Protein AF-X0Y9J1-F1 (afdb_monomer)

Solvent-accessible surface area (backbone atoms only — not comparable to full-atom values): 10076 Å² total; per-residue (Å²): 116,28,81,84,36,69,50,59,39,69,61,41,13,49,48,34,40,50,48,47,76,72,49,89,72,47,64,47,85,43,36,49,22,53,18,26,24,40,66,69,13,46,59,22,46,49,54,37,47,34,91,87,14,58,31,47,78,46,51,48,48,69,39,36,26,24,36,34,34,33,23,66,41,68,48,74,56,54,44,30,22,51,53,54,44,44,68,91,74,79,40,43,24,33,38,39,36,75,87,71,50,72,50,72,78,35,58,63,59,48,74,49,74,45,90,90,41,60,48,76,44,41,40,36,33,40,66,43,47,37,48,54,40,32,61,67,36,66,36,28,43,18,37,35,31,38,70,32,37,42,36,42,21,55,96,34,45,62,40,58,26,22,44,12,40,15,42,44,23,46,44,56,45,72,58,48,77,40,60,75,65,45,79,34,61,57,51,21,60,39,63,22,76,44,46,82,60,76,62,131

Sequence (200 aa):
MFNQVTINTTRYSQLLVDLESGNSNNSVQFDGGNSKYNATGEVARDLLTGVGRTWTITDGGQVPFTLEVKTDEAGTSNNDQFTIPTTTGTYLYDYTTSDGQSGTGLTGGTTITFASGAGTYTISITGVFPRIYFNSGGDKQKLLRVLEWGDYGFGALDQTLAFRGCTKLTSVADDTDNLNLITNAQRMFMEATSLFSLPT

Mean predicted aligned error: 4.0 Å

Radius of gyration: 17.97 Å; Cα contacts (8 Å, |Δi|>4): 497; chains: 1; bounding box: 36×37×50 Å

pLDDT: mean 94.34, std 6.34, range [57.62, 98.88]

Foldseek 3Di:
DQAQHEDEQVVLLVVLVCCQVPPPDQEEEEEAHAYAYFPSSVVSVCSCCDPRHNYHYHYNYFDWFKFKFFQCFDFDDDLQKAKQADDDDFDQKKKAKPQGDIDGRDGGIDMDGHPVGTGIMMMTMDDDAQARAQLLHGRLCRTQEGPGCGHHNAVHQEHARRSAQSCNHQAYDQNCPRVVNHNYCHRNCHNVNNPPDYHD

Organism: NCBI:txid412755

Secondary structure (DSSP, 8-state):
--TT----HHHHHHHHHHHHHH---S--EEE-TT--B-HHHHHHHHHHHSTT---EEES--BPPEEEEEETTSSSSS-TTEEEE---SS--EEEEEETTS-EEEEE-S-EEEE-TT-SSEEEEEEEEE------TT-TTTTTEEEEEE-TTTTTT--B-TTTTTT-TT--B--S--TTGGG-SB-TTTTTT-TT------

Structure (mmCIF, N/CA/C/O backbone):
data_AF-X0Y9J1-F1
#
_entry.id   AF-X0Y9J1-F1
#
loop_
_atom_site.group_PDB
_atom_site.id
_atom_site.type_symbol
_atom_site.label_atom_id
_atom_site.label_alt_id
_atom_site.label_comp_id
_atom_site.label_asym_id
_atom_site.label_entity_id
_atom_site.label_seq_id
_atom_site.pdbx_PDB_ins_code
_atom_site.Cartn_x
_atom_site.Cartn_y
_atom_site.Cartn_z
_atom_site.occupancy
_atom_site.B_iso_or_equiv
_atom_site.auth_seq_id
_atom_site.auth_comp_id
_atom_site.auth_asym_id
_atom_site.auth_atom_id
_atom_site.pdbx_PDB_model_num
ATOM 1 N N . MET A 1 1 ? 0.219 8.823 -25.030 1.00 64.19 1 MET A N 1
ATOM 2 C CA . MET A 1 1 ? -0.500 7.933 -25.984 1.00 64.19 1 MET A CA 1
ATOM 3 C C . MET A 1 1 ? -1.711 7.270 -25.319 1.00 64.19 1 MET A C 1
ATOM 5 O O . MET A 1 1 ? -2.545 6.721 -26.023 1.00 64.19 1 MET A O 1
ATOM 9 N N . PHE A 1 2 ? -1.897 7.424 -24.006 1.00 75.62 2 PHE A N 1
ATOM 10 C CA . PHE A 1 2 ? -3.078 6.966 -23.273 1.00 75.62 2 PHE A CA 1
ATOM 11 C C . PHE A 1 2 ? -3.682 8.085 -22.413 1.00 75.62 2 PHE A C 1
ATOM 13 O O . PHE A 1 2 ? -4.121 7.832 -21.301 1.00 75.62 2 PHE A O 1
ATOM 20 N N . ASN A 1 3 ? -3.702 9.329 -22.905 1.00 73.81 3 ASN A N 1
ATOM 21 C CA . ASN A 1 3 ? -4.142 10.484 -22.118 1.00 73.81 3 ASN A CA 1
ATOM 22 C C . ASN A 1 3 ? -5.523 10.237 -21.465 1.00 73.81 3 ASN A C 1
ATOM 24 O O . ASN A 1 3 ? -6.500 9.977 -22.167 1.00 73.81 3 ASN A O 1
ATOM 28 N N . GLN A 1 4 ? -5.569 10.292 -20.128 1.00 77.69 4 GLN A N 1
ATOM 29 C CA . GLN A 1 4 ? -6.725 9.990 -19.261 1.00 77.69 4 GLN A CA 1
ATOM 30 C C . GLN A 1 4 ? -7.309 8.568 -19.343 1.00 77.69 4 GLN A C 1
ATOM 32 O O . GLN A 1 4 ? -8.342 8.288 -18.735 1.00 77.69 4 GLN A O 1
ATOM 37 N N . VAL A 1 5 ? -6.652 7.645 -20.041 1.00 88.19 5 VAL A N 1
ATOM 38 C CA . VAL A 1 5 ? -7.046 6.235 -20.094 1.00 88.19 5 VAL A CA 1
ATOM 39 C C . VAL A 1 5 ? -6.408 5.481 -18.927 1.00 88.19 5 VAL A C 1
ATOM 41 O O . VAL A 1 5 ? -5.245 5.704 -18.591 1.00 88.19 5 VAL A O 1
ATOM 44 N N . THR A 1 6 ? -7.169 4.566 -18.326 1.00 90.94 6 THR A N 1
ATOM 45 C CA . THR A 1 6 ? -6.667 3.602 -17.339 1.00 90.94 6 THR A CA 1
ATOM 46 C C . THR A 1 6 ? -6.638 2.214 -17.962 1.00 90.94 6 THR A C 1
ATOM 48 O O . THR A 1 6 ? -7.674 1.673 -18.354 1.00 90.94 6 THR A O 1
ATOM 51 N N . ILE A 1 7 ? -5.449 1.627 -18.040 1.00 91.38 7 ILE A N 1
ATOM 52 C CA . ILE A 1 7 ? -5.241 0.216 -18.368 1.00 91.38 7 ILE A CA 1
ATOM 53 C C . ILE A 1 7 ? -5.117 -0.564 -17.052 1.00 91.38 7 ILE A C 1
ATOM 55 O O . ILE A 1 7 ? -4.611 -0.048 -16.059 1.00 91.38 7 ILE A O 1
ATOM 59 N N . ASN A 1 8 ? -5.584 -1.815 -17.044 1.00 92.44 8 ASN A N 1
ATOM 60 C CA . ASN A 1 8 ? -5.389 -2.740 -15.926 1.00 92.44 8 ASN A CA 1
ATOM 61 C C . ASN A 1 8 ? -3.897 -2.851 -15.539 1.00 92.44 8 ASN A C 1
ATOM 63 O O . ASN A 1 8 ? -3.045 -2.980 -16.419 1.00 92.44 8 ASN A O 1
ATOM 67 N N . THR A 1 9 ? -3.610 -2.863 -14.234 1.00 92.62 9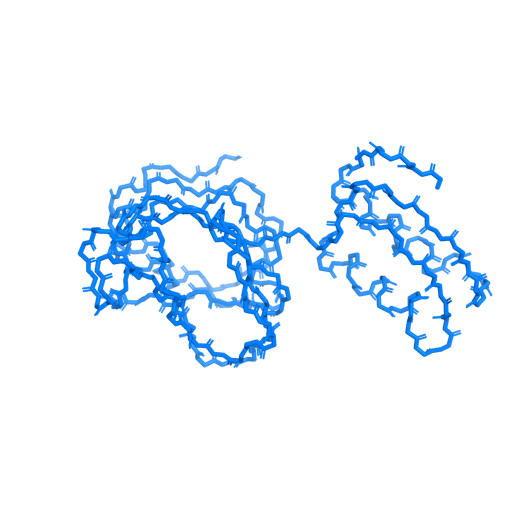 THR A N 1
ATOM 68 C CA . THR A 1 9 ? -2.253 -2.833 -13.665 1.00 92.62 9 THR A CA 1
ATOM 69 C C . THR A 1 9 ? -1.333 -3.919 -14.215 1.00 92.62 9 THR A C 1
ATOM 71 O O . THR A 1 9 ? -0.215 -3.622 -14.635 1.00 92.62 9 THR A O 1
ATOM 74 N N . THR A 1 10 ? -1.795 -5.170 -14.293 1.00 91.94 10 THR A N 1
ATOM 75 C CA . THR A 1 10 ? -1.005 -6.292 -14.826 1.00 91.94 10 THR A CA 1
ATOM 76 C C . THR A 1 10 ? -0.653 -6.070 -16.295 1.00 91.94 10 THR A C 1
ATOM 78 O O . THR A 1 10 ? 0.490 -6.256 -16.706 1.00 91.94 10 THR A O 1
ATOM 81 N N . ARG A 1 11 ? -1.619 -5.607 -17.101 1.00 94.38 11 ARG A N 1
ATOM 82 C CA . ARG A 1 11 ? -1.396 -5.339 -18.533 1.00 94.38 11 ARG A CA 1
ATOM 83 C C . ARG A 1 11 ? -0.484 -4.142 -18.763 1.00 94.38 11 ARG A C 1
ATOM 85 O O . ARG 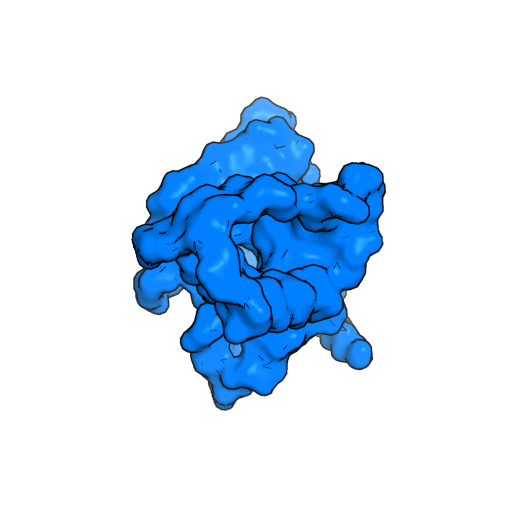A 1 11 ? 0.322 -4.174 -19.686 1.00 94.38 11 ARG A O 1
ATOM 92 N N . TYR A 1 12 ? -0.617 -3.097 -17.953 1.00 96.50 12 TYR A N 1
ATOM 93 C CA . TYR A 1 12 ? 0.258 -1.934 -18.039 1.00 96.50 12 TYR A CA 1
ATOM 94 C C . TYR A 1 12 ? 1.690 -2.278 -17.614 1.00 96.50 12 TYR A C 1
ATOM 96 O O . TYR A 1 12 ? 2.638 -1.908 -18.300 1.00 96.50 12 TYR A O 1
ATOM 104 N N . SER A 1 13 ? 1.847 -3.073 -16.554 1.00 96.12 13 SER A N 1
ATOM 105 C CA . SER A 1 13 ? 3.156 -3.571 -16.114 1.00 96.12 13 SER A CA 1
ATOM 106 C C . SER A 1 13 ? 3.821 -4.419 -17.200 1.00 96.12 13 SER A C 1
ATOM 108 O O . SER A 1 13 ? 4.984 -4.191 -17.523 1.00 96.12 13 SER A O 1
ATOM 110 N N . GLN A 1 14 ? 3.070 -5.316 -17.851 1.00 96.69 14 GLN A N 1
ATOM 111 C CA . GLN A 1 14 ? 3.588 -6.088 -18.983 1.00 96.69 14 GLN A CA 1
ATOM 112 C C . GLN A 1 14 ? 3.977 -5.193 -20.167 1.00 96.69 14 GLN A C 1
ATOM 114 O O . GLN A 1 14 ? 5.016 -5.410 -20.777 1.00 96.69 14 GLN A O 1
ATOM 119 N N . LEU A 1 15 ? 3.191 -4.155 -20.469 1.00 96.75 15 LEU A N 1
ATOM 120 C CA . LEU A 1 15 ? 3.542 -3.197 -21.517 1.00 96.75 15 LEU A CA 1
ATOM 121 C C . LEU A 1 15 ? 4.873 -2.494 -21.218 1.00 96.75 15 LEU A C 1
ATOM 123 O O . LEU A 1 15 ? 5.681 -2.330 -22.127 1.00 96.75 15 LEU A O 1
ATOM 127 N N . LEU A 1 16 ? 5.123 -2.095 -19.969 1.00 97.38 16 LEU A N 1
ATOM 128 C CA . LEU A 1 16 ? 6.408 -1.510 -19.576 1.00 97.38 16 LEU A CA 1
ATOM 129 C C . LEU A 1 16 ? 7.563 -2.501 -19.783 1.00 97.38 16 LEU A C 1
ATOM 131 O O . LEU A 1 16 ? 8.592 -2.112 -20.328 1.00 97.38 16 LEU A O 1
ATOM 135 N N . VAL A 1 17 ? 7.377 -3.776 -19.429 1.00 97.75 17 VAL A N 1
ATOM 136 C CA . VAL A 1 17 ? 8.364 -4.850 -19.663 1.00 97.75 17 VAL A CA 1
ATOM 137 C C . VAL A 1 17 ? 8.630 -5.064 -21.160 1.00 97.75 17 VAL A C 1
ATOM 139 O O . VAL A 1 17 ? 9.781 -5.187 -21.589 1.00 97.75 17 VAL A O 1
ATOM 142 N N . A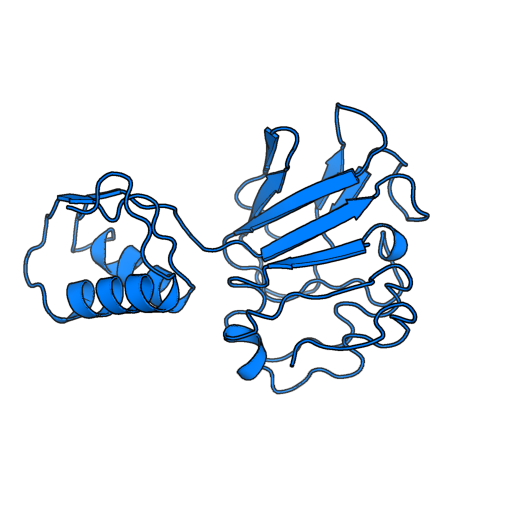SP A 1 18 ? 7.586 -5.067 -21.984 1.00 97.56 18 ASP A N 1
ATOM 143 C CA . ASP A 1 18 ? 7.713 -5.229 -23.435 1.00 97.56 18 ASP A CA 1
ATOM 144 C C . ASP A 1 18 ? 8.413 -4.015 -24.074 1.00 97.56 18 ASP A C 1
ATOM 146 O O . ASP A 1 18 ? 9.230 -4.166 -24.984 1.00 97.56 18 ASP A O 1
ATOM 150 N N . LEU A 1 19 ? 8.135 -2.800 -23.584 1.00 95.88 19 LEU A N 1
ATOM 151 C CA . LEU A 1 19 ? 8.818 -1.576 -24.013 1.00 95.88 19 LEU A CA 1
ATOM 152 C C . LEU A 1 19 ? 10.293 -1.586 -23.604 1.00 95.88 19 LEU A C 1
ATOM 154 O O . LEU A 1 19 ? 11.146 -1.217 -24.408 1.00 95.88 19 LEU A O 1
ATOM 158 N N . GLU A 1 20 ? 10.596 -2.026 -22.385 1.00 96.56 20 GLU A N 1
ATOM 159 C CA . GLU A 1 20 ? 11.963 -2.163 -21.887 1.00 96.56 20 GLU A CA 1
ATOM 160 C C . GLU A 1 20 ? 12.760 -3.143 -22.765 1.00 96.56 20 GLU A C 1
ATOM 162 O O . GLU A 1 20 ? 13.830 -2.796 -23.270 1.00 96.56 20 GLU A O 1
ATOM 167 N N . SER A 1 21 ? 12.222 -4.327 -23.036 1.00 95.19 21 SER A N 1
ATOM 168 C CA . SER A 1 21 ? 12.949 -5.363 -23.778 1.00 95.19 21 SER A CA 1
ATOM 169 C C . SER A 1 21 ? 12.983 -5.136 -25.296 1.00 95.19 21 SER A C 1
ATOM 171 O O . SER A 1 21 ? 13.969 -5.476 -25.955 1.00 95.19 21 SER A O 1
ATOM 173 N N . GLY A 1 22 ? 11.922 -4.561 -25.869 1.00 93.12 22 GLY A N 1
ATOM 174 C CA . GLY A 1 22 ? 11.723 -4.455 -27.316 1.00 93.12 22 GLY A CA 1
ATOM 175 C C . GLY A 1 22 ? 12.118 -3.117 -27.943 1.00 93.12 22 GLY A C 1
ATOM 176 O O . GLY A 1 22 ? 12.149 -3.013 -29.171 1.00 93.12 22 GLY A O 1
ATOM 177 N N . ASN A 1 23 ? 12.407 -2.083 -27.146 1.00 89.94 23 ASN A N 1
ATOM 178 C CA . ASN A 1 23 ? 12.693 -0.745 -27.659 1.00 89.94 23 ASN A CA 1
ATOM 179 C C . ASN A 1 23 ? 14.174 -0.365 -27.500 1.00 89.94 23 ASN A C 1
ATOM 181 O O . ASN A 1 23 ? 14.715 -0.299 -26.399 1.00 89.94 23 ASN A O 1
ATOM 185 N N . SER A 1 24 ? 14.832 -0.063 -28.621 1.00 91.06 24 SER A N 1
ATOM 186 C CA . SER A 1 24 ? 16.238 0.357 -28.655 1.00 91.06 24 SER A CA 1
ATOM 187 C C . SER A 1 24 ? 16.441 1.874 -28.553 1.00 91.06 24 SER A C 1
ATOM 189 O O . SER A 1 24 ? 17.574 2.341 -28.653 1.00 91.06 24 SER A O 1
ATOM 191 N N . ASN A 1 25 ? 15.372 2.668 -28.427 1.00 92.75 25 ASN A N 1
ATOM 192 C CA . ASN A 1 25 ? 15.480 4.120 -28.313 1.00 92.75 25 ASN A CA 1
ATOM 193 C C . ASN A 1 25 ? 15.876 4.528 -26.893 1.00 92.75 25 ASN A C 1
ATOM 195 O O . ASN A 1 25 ? 15.248 4.130 -25.914 1.00 92.75 25 ASN A O 1
ATOM 199 N N . ASN A 1 26 ? 16.858 5.421 -26.795 1.00 91.00 26 ASN A N 1
ATOM 200 C CA . ASN A 1 26 ? 17.356 5.888 -25.503 1.00 91.00 26 ASN A CA 1
ATOM 201 C C . ASN A 1 26 ? 16.524 7.031 -24.912 1.00 91.00 26 ASN A C 1
ATOM 203 O O . ASN A 1 26 ? 16.684 7.329 -23.740 1.00 91.00 26 ASN A O 1
ATOM 207 N N . SER A 1 27 ? 15.656 7.691 -25.684 1.00 94.44 27 SER A N 1
ATOM 208 C CA . SER A 1 27 ? 14.847 8.815 -25.201 1.00 94.44 27 SER A CA 1
ATOM 209 C C . SER A 1 27 ? 13.490 8.831 -25.891 1.00 94.44 27 SER A C 1
ATOM 211 O O . SER A 1 27 ? 13.398 9.043 -27.100 1.00 94.44 27 SER A O 1
ATOM 213 N N . VAL A 1 28 ? 12.440 8.568 -25.117 1.00 95.06 28 VAL A N 1
ATOM 214 C CA . VAL A 1 28 ? 11.048 8.573 -25.571 1.00 95.06 28 VAL A CA 1
ATOM 215 C C . VAL A 1 28 ? 10.198 9.269 -24.516 1.00 95.06 28 VAL A C 1
ATOM 217 O O . VAL A 1 28 ? 10.373 9.055 -23.317 1.00 95.06 28 VAL A O 1
ATOM 220 N N . GLN A 1 29 ? 9.259 10.098 -24.966 1.00 95.25 29 GLN A N 1
ATOM 221 C CA . GLN A 1 29 ? 8.149 10.545 -24.132 1.00 95.25 29 GLN A CA 1
ATOM 222 C C . GLN A 1 29 ? 7.017 9.535 -24.269 1.00 95.25 29 GLN A C 1
ATOM 224 O O . GLN A 1 29 ? 6.425 9.391 -25.341 1.00 95.25 29 GLN A O 1
ATOM 229 N N . PHE A 1 30 ? 6.738 8.820 -23.188 1.00 94.25 30 PHE A N 1
ATOM 230 C CA . PHE A 1 30 ? 5.666 7.846 -23.126 1.00 94.25 30 PHE A CA 1
ATOM 231 C C . PHE A 1 30 ? 4.641 8.301 -22.093 1.00 94.25 30 PHE A C 1
ATOM 233 O O . PHE A 1 30 ? 4.962 8.652 -20.965 1.00 94.25 30 PHE A O 1
ATOM 240 N N . ASP A 1 31 ? 3.384 8.312 -22.502 1.00 95.19 31 ASP A N 1
ATOM 241 C CA . ASP A 1 31 ? 2.276 8.719 -21.647 1.00 95.19 31 ASP A CA 1
ATOM 242 C C . ASP A 1 31 ? 1.298 7.547 -21.577 1.00 95.19 31 ASP A C 1
ATOM 244 O O . ASP A 1 31 ? 0.616 7.246 -22.571 1.00 95.19 31 ASP A O 1
ATOM 248 N N . GLY A 1 32 ? 1.326 6.889 -20.415 1.00 94.94 32 GLY A N 1
ATOM 249 C CA . GLY A 1 32 ? 0.508 5.763 -19.973 1.00 94.94 32 GLY A CA 1
ATOM 250 C C . GLY A 1 32 ? -0.812 6.178 -19.313 1.00 94.94 32 GLY A C 1
ATOM 251 O O . GLY A 1 32 ? -1.565 5.307 -18.867 1.00 94.94 32 GLY A O 1
ATOM 252 N N . GLY A 1 33 ? -1.125 7.477 -19.276 1.00 94.69 33 GLY A N 1
ATOM 253 C CA . GLY A 1 33 ? -2.375 7.991 -18.728 1.00 94.69 33 GLY A CA 1
ATOM 254 C C . GLY A 1 33 ? -2.479 7.828 -17.216 1.00 94.69 33 GLY A C 1
ATOM 255 O O . GLY A 1 33 ? -1.559 8.149 -16.477 1.00 94.69 33 GLY A O 1
ATOM 256 N N . ASN A 1 34 ? -3.613 7.299 -16.758 1.00 94.38 34 ASN A N 1
ATOM 257 C CA . ASN A 1 34 ? -3.882 7.021 -15.343 1.00 94.38 34 ASN A CA 1
ATOM 258 C C . ASN A 1 34 ? -3.556 5.562 -14.965 1.00 94.38 34 ASN A C 1
ATOM 260 O O . ASN A 1 34 ? -3.996 5.077 -13.922 1.00 94.38 34 ASN A O 1
ATOM 264 N N . SER A 1 35 ? -2.869 4.824 -15.842 1.00 96.25 35 SER A N 1
ATOM 265 C CA . SER A 1 35 ? -2.536 3.413 -15.622 1.00 96.25 35 SER A CA 1
ATOM 266 C C . SER A 1 35 ? -1.492 3.279 -14.518 1.00 96.25 35 SER A C 1
ATOM 268 O O . SER A 1 35 ? -0.507 4.013 -14.523 1.00 96.25 35 SER A O 1
ATOM 270 N N . LYS A 1 36 ? -1.696 2.345 -13.589 1.00 95.50 36 LYS A N 1
ATOM 271 C CA . LYS A 1 36 ? -0.732 2.045 -12.524 1.00 95.50 36 LYS A CA 1
ATOM 272 C C . LYS A 1 36 ? 0.098 0.816 -12.862 1.00 95.50 36 LYS A C 1
ATOM 274 O O . LYS A 1 36 ? -0.366 -0.042 -13.613 1.00 95.50 36 LYS A O 1
ATOM 279 N N . TYR A 1 37 ? 1.291 0.710 -12.291 1.00 95.50 37 TYR A N 1
ATOM 280 C CA . TYR A 1 37 ? 2.167 -0.457 -12.424 1.00 95.50 37 TYR A CA 1
ATOM 281 C C . TYR A 1 37 ? 2.363 -1.174 -11.083 1.00 95.50 37 TYR A C 1
ATOM 283 O O . TYR A 1 37 ? 2.277 -0.551 -10.030 1.00 95.50 37 TYR A O 1
ATOM 291 N N . ASN A 1 38 ? 2.609 -2.483 -11.138 1.00 93.12 38 ASN A N 1
ATOM 292 C CA . ASN A 1 38 ? 3.061 -3.285 -9.999 1.00 93.12 38 ASN A CA 1
ATOM 293 C C . ASN A 1 38 ? 4.593 -3.396 -9.997 1.00 93.12 38 ASN A C 1
ATOM 295 O O . ASN A 1 38 ? 5.260 -2.875 -10.894 1.00 93.12 38 ASN A O 1
ATOM 299 N N . ALA A 1 39 ? 5.145 -4.151 -9.056 1.00 89.81 39 ALA A N 1
ATOM 300 C CA . ALA A 1 39 ? 6.581 -4.281 -8.860 1.00 89.81 39 ALA A CA 1
ATOM 301 C C . ALA A 1 39 ? 7.342 -4.825 -10.087 1.00 89.81 39 ALA A C 1
ATOM 303 O O . ALA A 1 39 ? 8.498 -4.472 -10.313 1.00 89.81 39 ALA A O 1
ATOM 304 N N . THR A 1 40 ? 6.709 -5.646 -10.938 1.00 89.81 40 THR A N 1
ATOM 305 C CA . THR A 1 40 ? 7.347 -6.073 -12.202 1.00 89.81 40 THR A CA 1
ATOM 306 C C . THR A 1 40 ? 7.453 -4.921 -13.200 1.00 89.81 40 THR A C 1
ATOM 308 O O . THR A 1 40 ? 8.481 -4.761 -13.859 1.00 89.81 40 THR A O 1
ATOM 311 N N . GLY A 1 41 ? 6.411 -4.089 -13.279 1.00 94.94 41 GLY A N 1
ATOM 312 C CA . GLY A 1 41 ? 6.412 -2.876 -14.088 1.00 94.94 41 GLY A CA 1
ATOM 313 C C . GLY A 1 41 ? 7.348 -1.806 -13.529 1.00 94.94 41 GLY A C 1
ATOM 314 O O . GLY A 1 41 ? 7.970 -1.102 -14.318 1.00 94.94 41 GLY A O 1
ATOM 315 N N . GLU A 1 42 ? 7.505 -1.724 -12.205 1.00 94.38 42 GLU A N 1
ATOM 316 C CA . GLU A 1 42 ? 8.452 -0.824 -11.531 1.00 94.38 42 GLU A CA 1
ATOM 317 C C . GLU A 1 42 ? 9.884 -1.080 -12.009 1.00 94.38 42 GLU A C 1
ATOM 319 O O . GLU A 1 42 ? 10.531 -0.162 -12.508 1.00 94.38 42 GLU A O 1
ATOM 324 N N . VAL A 1 43 ? 10.336 -2.342 -11.993 1.00 93.06 43 VAL A N 1
ATOM 325 C CA . VAL A 1 43 ? 11.677 -2.715 -12.481 1.00 93.06 43 VAL A CA 1
ATOM 326 C C . VAL A 1 43 ? 11.891 -2.272 -13.933 1.00 93.06 43 VAL A C 1
ATOM 328 O O . VAL A 1 43 ? 12.921 -1.683 -14.260 1.00 93.06 43 VAL A O 1
ATOM 331 N N . ALA A 1 44 ? 10.921 -2.524 -14.817 1.00 96.62 44 ALA A N 1
ATOM 332 C CA . ALA A 1 44 ? 11.024 -2.123 -16.219 1.00 96.62 44 ALA A CA 1
ATOM 333 C C . ALA A 1 44 ? 11.013 -0.594 -16.393 1.00 96.62 44 ALA A C 1
ATOM 335 O O . ALA A 1 44 ? 11.779 -0.042 -17.187 1.00 96.62 44 ALA A O 1
ATOM 336 N N . ARG A 1 45 ? 10.169 0.105 -15.630 1.00 96.56 45 ARG A N 1
ATOM 337 C CA . ARG A 1 45 ? 10.053 1.566 -15.643 1.00 96.56 45 ARG A CA 1
ATOM 338 C C . ARG A 1 45 ? 11.335 2.244 -15.163 1.00 96.56 45 ARG A C 1
ATOM 340 O O . ARG A 1 45 ? 11.772 3.214 -15.785 1.00 96.56 45 ARG A O 1
ATOM 347 N N . ASP A 1 46 ? 11.959 1.723 -14.114 1.00 95.19 46 ASP A N 1
ATOM 348 C CA . ASP A 1 46 ? 13.237 2.217 -13.597 1.00 95.19 46 ASP A CA 1
ATOM 349 C C . ASP A 1 46 ? 14.361 2.039 -14.622 1.00 95.19 46 ASP A C 1
ATOM 351 O O . ASP A 1 46 ? 15.161 2.949 -14.832 1.00 95.19 46 ASP A O 1
ATOM 355 N N . LEU A 1 47 ? 14.391 0.910 -15.338 1.00 95.25 47 LEU A N 1
ATOM 356 C CA . LEU A 1 47 ? 15.351 0.692 -16.426 1.00 95.25 47 LEU A CA 1
ATOM 357 C C . LEU A 1 47 ? 15.119 1.638 -17.613 1.00 95.25 47 LEU A C 1
ATOM 359 O O . LEU A 1 47 ? 16.081 2.147 -18.186 1.00 95.25 47 LEU A O 1
ATOM 363 N N . LEU A 1 48 ? 13.859 1.898 -17.976 1.00 96.62 48 LEU A N 1
ATOM 364 C CA . LEU A 1 48 ? 13.490 2.818 -19.060 1.00 96.62 48 LEU A CA 1
ATOM 365 C C . LEU A 1 48 ? 13.808 4.287 -18.743 1.00 96.62 48 LEU A C 1
ATOM 367 O O . LEU A 1 48 ? 14.084 5.059 -19.663 1.00 96.62 48 LEU A O 1
ATOM 371 N N . THR A 1 49 ? 13.736 4.682 -17.471 1.00 96.12 49 THR A N 1
ATOM 372 C CA . THR A 1 49 ? 13.926 6.075 -17.018 1.00 96.12 49 THR A CA 1
ATOM 373 C C . THR A 1 49 ? 15.302 6.341 -16.395 1.00 96.12 49 THR A C 1
ATOM 375 O O . THR A 1 49 ? 15.648 7.495 -16.132 1.00 96.12 49 THR A O 1
ATOM 378 N N . GLY A 1 50 ? 16.084 5.287 -16.152 1.00 92.06 50 GLY A N 1
ATOM 379 C CA . GLY A 1 50 ? 17.357 5.330 -15.443 1.00 92.06 50 GLY A CA 1
ATOM 380 C C . GLY A 1 50 ? 18.589 5.609 -16.311 1.00 92.06 50 GLY A C 1
ATOM 381 O O . GLY A 1 50 ? 18.560 6.185 -17.395 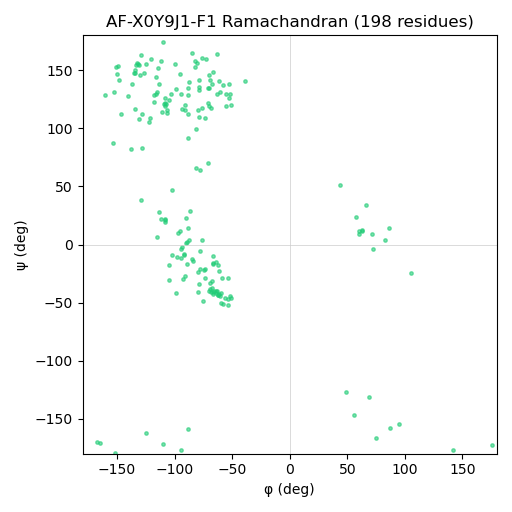1.00 92.06 50 GLY A O 1
ATOM 382 N N . VAL A 1 51 ? 19.762 5.226 -15.809 1.00 85.25 51 VAL A N 1
ATOM 383 C CA . VAL A 1 51 ? 21.023 5.499 -16.512 1.00 85.25 51 VAL A CA 1
ATOM 384 C C . VAL A 1 51 ? 21.126 4.627 -17.767 1.00 85.25 51 VAL A C 1
ATOM 386 O O . VAL A 1 51 ? 21.112 3.404 -17.687 1.00 85.25 51 VAL A O 1
ATOM 389 N N . GLY A 1 52 ? 21.269 5.264 -18.931 1.00 86.06 52 GLY A N 1
ATOM 390 C CA . GLY A 1 52 ? 21.356 4.597 -20.237 1.00 86.06 52 GLY A CA 1
ATOM 391 C C . GLY A 1 52 ? 20.082 4.717 -21.078 1.00 86.06 52 GLY A C 1
ATOM 392 O O . GLY A 1 52 ? 20.179 4.712 -22.306 1.00 86.06 52 GLY A O 1
ATOM 393 N N . ARG A 1 53 ? 18.921 4.929 -20.444 1.00 89.06 53 ARG A N 1
ATOM 394 C CA . ARG A 1 53 ? 17.651 5.260 -21.105 1.00 89.06 53 ARG A CA 1
ATOM 395 C C . ARG A 1 53 ? 16.978 6.416 -20.367 1.00 89.06 53 ARG A C 1
ATOM 397 O O . ARG A 1 53 ? 16.620 6.314 -19.212 1.00 89.06 53 ARG A O 1
ATOM 404 N N . THR A 1 54 ? 16.808 7.543 -21.037 1.00 92.50 54 THR A N 1
ATOM 405 C CA . THR A 1 54 ? 16.271 8.782 -20.466 1.00 92.50 54 THR A CA 1
ATOM 406 C C . THR A 1 54 ? 14.814 8.984 -20.871 1.00 92.50 54 THR A C 1
ATOM 408 O O . THR A 1 54 ? 14.451 10.052 -21.377 1.00 92.50 54 THR A O 1
ATOM 411 N N . TRP A 1 55 ? 13.979 7.950 -20.755 1.00 96.56 55 TRP A N 1
ATOM 412 C CA . TRP A 1 55 ? 12.561 8.109 -21.067 1.00 96.56 55 TRP A CA 1
ATOM 413 C C . TRP A 1 55 ? 11.895 9.038 -20.057 1.00 96.56 55 TRP A C 1
ATOM 415 O O . TRP A 1 55 ? 12.258 9.093 -18.886 1.00 96.56 55 TRP A O 1
ATOM 425 N N . THR A 1 56 ? 10.884 9.764 -20.521 1.00 96.19 56 THR A N 1
ATOM 426 C CA . THR A 1 56 ? 9.947 10.466 -19.643 1.00 96.19 56 THR A CA 1
ATOM 427 C C . THR A 1 56 ? 8.636 9.704 -19.687 1.00 96.19 56 THR A C 1
ATOM 429 O O . THR A 1 56 ? 7.997 9.659 -20.738 1.00 96.19 56 THR A O 1
ATOM 432 N N . ILE A 1 57 ? 8.264 9.091 -18.563 1.00 95.94 57 ILE A N 1
ATOM 433 C CA . ILE A 1 57 ? 7.030 8.318 -18.431 1.00 95.94 57 ILE A CA 1
ATOM 434 C C . ILE A 1 57 ? 6.046 9.093 -17.556 1.00 95.94 57 ILE A C 1
ATOM 436 O O . ILE A 1 57 ? 6.348 9.417 -16.409 1.00 95.94 57 ILE A O 1
ATOM 440 N N . THR A 1 58 ? 4.871 9.393 -18.106 1.00 95.62 58 THR A N 1
ATOM 441 C CA . THR A 1 58 ? 3.730 9.937 -17.359 1.00 95.62 58 THR A CA 1
ATOM 442 C C . THR A 1 58 ? 2.684 8.845 -17.202 1.00 95.62 58 THR A C 1
ATOM 444 O O . THR A 1 58 ? 2.152 8.361 -18.199 1.00 95.62 58 THR A O 1
ATOM 447 N N . ASP A 1 59 ? 2.418 8.441 -15.963 1.00 96.19 59 ASP A N 1
ATOM 448 C CA . ASP A 1 59 ? 1.470 7.386 -15.617 1.00 96.19 59 ASP A CA 1
ATOM 449 C C . ASP A 1 59 ? 0.858 7.592 -14.221 1.00 96.19 59 ASP A C 1
ATOM 451 O O . ASP A 1 59 ? 1.143 8.579 -13.540 1.00 96.19 59 ASP A O 1
ATOM 455 N N . GLY A 1 60 ? -0.009 6.671 -13.798 1.00 94.44 60 GLY A N 1
ATOM 456 C CA . GLY A 1 60 ? -0.685 6.698 -12.498 1.00 94.44 60 GLY A CA 1
ATOM 457 C C . GLY A 1 60 ? 0.194 6.283 -11.314 1.00 94.44 60 GLY A C 1
ATOM 458 O O . GLY A 1 60 ? -0.317 6.199 -10.197 1.00 94.44 60 GLY A O 1
ATOM 459 N N . GLY A 1 61 ? 1.484 6.020 -11.544 1.00 94.81 61 GLY A N 1
ATOM 460 C CA . GLY A 1 61 ? 2.421 5.565 -10.523 1.00 94.81 61 GLY A CA 1
ATOM 461 C C . GLY A 1 61 ? 2.245 4.098 -10.123 1.00 94.81 61 GLY A C 1
ATOM 462 O O . GLY A 1 61 ? 1.564 3.312 -10.785 1.00 94.81 61 GLY A O 1
ATOM 463 N N . GLN A 1 62 ? 2.889 3.734 -9.019 1.00 95.06 62 GLN A N 1
ATOM 464 C CA . GLN A 1 62 ? 2.819 2.396 -8.446 1.00 95.06 62 GLN A CA 1
ATOM 465 C C . GLN A 1 62 ? 1.432 2.113 -7.852 1.00 95.06 62 GLN A C 1
ATOM 467 O O . GLN A 1 62 ? 0.769 3.005 -7.310 1.00 95.06 62 GLN A O 1
ATOM 472 N N . VAL A 1 63 ? 0.985 0.862 -7.935 1.00 94.56 63 VAL A N 1
ATOM 473 C CA . VAL A 1 63 ? -0.192 0.385 -7.206 1.00 94.56 63 VAL A CA 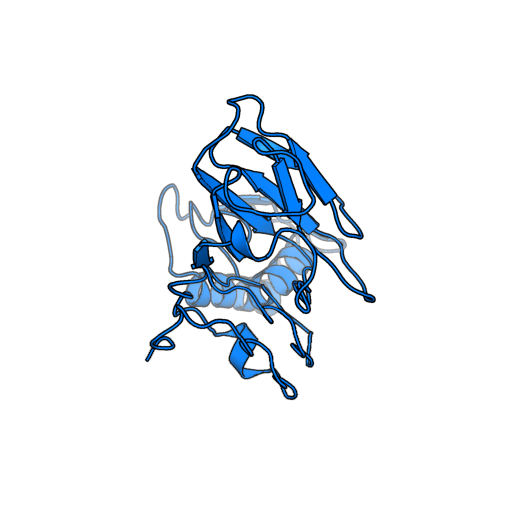1
ATOM 474 C C . VAL A 1 63 ? 0.118 0.316 -5.698 1.00 94.56 63 VAL A C 1
ATOM 476 O O . VAL A 1 63 ? 1.057 -0.371 -5.295 1.00 94.56 63 VAL A O 1
ATOM 479 N N . PRO A 1 64 ? -0.608 1.058 -4.843 1.00 95.88 64 PRO A N 1
ATOM 480 C CA . PRO A 1 64 ? -0.280 1.134 -3.427 1.00 95.88 64 PRO A CA 1
ATOM 481 C C . PRO A 1 64 ? -0.787 -0.076 -2.637 1.00 95.88 64 PRO A C 1
ATOM 483 O O . PRO A 1 64 ? -1.791 -0.691 -2.980 1.00 95.88 64 PRO A O 1
ATOM 486 N N . PHE A 1 65 ? -0.135 -0.341 -1.508 1.00 97.38 65 PHE A N 1
ATOM 487 C CA . PHE A 1 65 ? -0.727 -1.080 -0.400 1.00 97.38 65 PHE A CA 1
ATOM 488 C C . PHE A 1 65 ? -1.620 -0.139 0.410 1.00 97.38 65 PHE A C 1
ATOM 490 O O . PHE A 1 65 ? -1.128 0.818 1.016 1.00 97.38 65 PHE A O 1
ATOM 497 N N . THR A 1 66 ? -2.925 -0.397 0.441 1.00 98.25 66 THR A N 1
ATOM 498 C CA . THR A 1 66 ? -3.906 0.531 1.004 1.00 98.25 66 THR A CA 1
ATOM 499 C C . THR A 1 66 ? -4.648 -0.060 2.196 1.00 98.25 66 THR A C 1
ATOM 501 O O . THR A 1 66 ? -5.239 -1.138 2.138 1.00 98.25 66 THR A O 1
ATOM 504 N N . LEU A 1 67 ? -4.657 0.695 3.293 1.00 98.62 67 LEU A N 1
ATOM 505 C CA . LEU A 1 67 ? -5.269 0.341 4.569 1.00 98.62 67 LEU A CA 1
ATOM 506 C C . LEU A 1 67 ? -6.416 1.292 4.909 1.00 98.62 67 LEU A C 1
ATOM 508 O O . LEU A 1 67 ? -6.305 2.495 4.681 1.00 98.62 67 LEU A O 1
ATOM 512 N N . GLU A 1 68 ? -7.472 0.772 5.533 1.00 98.75 68 GLU A N 1
ATOM 513 C CA . GLU A 1 68 ? -8.483 1.576 6.228 1.00 98.75 68 GLU A CA 1
ATOM 514 C C . GLU A 1 68 ? -8.282 1.453 7.738 1.00 98.75 68 GLU A C 1
ATOM 516 O O . GLU A 1 68 ? -8.273 0.345 8.293 1.00 98.75 68 GLU A O 1
ATOM 521 N N . VAL A 1 69 ? -8.127 2.595 8.406 1.00 98.75 69 VAL A N 1
ATOM 522 C CA . VAL A 1 69 ? -7.880 2.669 9.846 1.00 98.75 69 VAL A CA 1
ATOM 523 C C . VAL A 1 69 ? -8.889 3.579 10.528 1.00 98.75 69 VAL A C 1
ATOM 525 O O . VAL A 1 69 ? -9.321 4.573 9.950 1.00 98.75 69 VAL A O 1
ATOM 528 N N . LYS A 1 70 ? -9.232 3.271 11.777 1.00 98.69 70 LYS A N 1
ATOM 529 C CA . LYS A 1 70 ? -10.067 4.101 12.643 1.00 98.69 70 LYS A CA 1
ATOM 530 C C . LYS A 1 70 ? -9.291 4.455 13.909 1.00 98.69 70 LYS A C 1
ATOM 532 O O . LYS A 1 70 ? -8.982 3.589 14.728 1.00 98.69 70 LYS A O 1
ATOM 537 N N . THR A 1 71 ? -8.893 5.720 14.012 1.00 98.56 71 THR A N 1
ATOM 538 C CA . THR A 1 71 ? -7.814 6.166 14.907 1.00 98.56 71 THR A CA 1
ATOM 539 C C . THR A 1 71 ? -8.199 6.195 16.384 1.00 98.56 71 THR A C 1
ATOM 541 O O . THR A 1 71 ? -7.316 6.096 17.238 1.00 98.56 71 THR A O 1
ATOM 544 N N . ASP A 1 72 ? -9.497 6.252 16.685 1.00 98.19 72 ASP A N 1
ATOM 545 C CA . ASP A 1 72 ? -10.091 6.241 18.026 1.00 98.19 72 ASP A CA 1
ATOM 546 C C . ASP A 1 72 ? -10.395 4.837 18.577 1.00 98.19 72 ASP A C 1
ATOM 548 O O . ASP A 1 72 ? -10.908 4.711 19.691 1.00 98.19 72 ASP A O 1
ATOM 552 N N . GLU A 1 73 ? -10.062 3.767 17.849 1.00 98.38 73 GLU A N 1
ATOM 553 C CA . GLU A 1 73 ? -10.028 2.420 18.429 1.00 98.38 73 GLU A CA 1
ATOM 554 C C . GLU A 1 73 ? -8.813 2.249 19.361 1.00 98.38 73 GLU A C 1
ATOM 556 O O . GLU A 1 73 ? -7.815 2.966 19.281 1.00 98.38 73 GLU A O 1
ATOM 561 N N . ALA A 1 74 ? -8.871 1.261 20.258 1.00 97.62 74 ALA A N 1
ATOM 562 C CA . ALA A 1 74 ? -7.812 1.039 21.241 1.00 97.62 74 ALA A CA 1
ATOM 563 C C . ALA A 1 74 ? -6.446 0.743 20.586 1.00 97.62 74 ALA A C 1
ATOM 565 O O . ALA A 1 74 ? -6.309 -0.149 19.749 1.00 97.62 74 ALA A O 1
ATOM 566 N N . GLY A 1 75 ? -5.398 1.428 21.029 1.00 97.50 75 GLY A N 1
ATOM 567 C CA . GLY A 1 75 ? -4.041 1.236 20.526 1.00 97.50 75 GLY A CA 1
ATOM 568 C C . GLY A 1 75 ? -3.005 1.861 21.447 1.00 97.50 75 GLY A C 1
ATOM 569 O O . GLY A 1 75 ? -3.319 2.269 22.565 1.00 97.50 75 GLY A O 1
ATOM 570 N N . THR A 1 76 ? -1.761 1.900 20.984 1.00 98.00 76 THR A N 1
ATOM 571 C CA . THR A 1 76 ? -0.653 2.516 21.725 1.00 98.00 76 THR A CA 1
ATOM 572 C C . THR A 1 76 ? -0.462 3.986 21.371 1.00 98.00 76 THR A C 1
ATOM 574 O O . THR A 1 76 ? 0.048 4.732 22.202 1.00 98.00 76 THR A O 1
ATOM 577 N N . SER A 1 77 ? -0.839 4.398 20.155 1.00 98.50 77 SER A N 1
ATOM 578 C CA . SER A 1 77 ? -0.828 5.808 19.747 1.00 98.50 77 SER A CA 1
ATOM 579 C C . SER A 1 77 ? -2.117 6.531 20.160 1.00 98.50 77 SER A C 1
ATOM 581 O O . SER A 1 77 ? -3.128 5.892 20.478 1.00 98.50 77 SER A O 1
ATOM 583 N N . ASN A 1 78 ? -2.101 7.866 20.128 1.00 98.69 78 ASN A N 1
ATOM 584 C CA . ASN A 1 78 ? -3.242 8.705 20.506 1.00 98.69 78 ASN A CA 1
ATOM 585 C C . ASN A 1 78 ? -4.465 8.494 19.592 1.00 98.69 78 ASN A C 1
ATOM 587 O O . ASN A 1 78 ? -4.358 7.950 18.496 1.00 98.69 78 ASN A O 1
ATOM 591 N N . ASN A 1 79 ? -5.647 8.945 20.020 1.00 98.50 79 ASN A N 1
ATOM 592 C CA . ASN A 1 79 ? -6.907 8.730 19.287 1.00 98.50 79 ASN A CA 1
ATOM 593 C C . ASN A 1 79 ? -6.989 9.455 17.930 1.00 98.50 79 ASN A C 1
ATOM 595 O O . ASN A 1 79 ? -7.906 9.215 17.157 1.00 98.50 79 ASN A O 1
ATOM 599 N N . ASP A 1 80 ? -6.047 10.341 17.637 1.00 98.50 80 ASP A N 1
ATOM 600 C CA . ASP A 1 80 ? -5.848 11.040 16.369 1.00 98.50 80 ASP A CA 1
ATOM 601 C C . ASP A 1 80 ? -4.608 10.517 15.625 1.00 98.50 80 ASP A C 1
ATOM 603 O O . ASP A 1 80 ? -4.056 11.202 14.770 1.00 98.50 80 ASP A O 1
ATOM 607 N N . GLN A 1 81 ? -4.131 9.316 15.960 1.00 98.81 81 GLN A N 1
ATOM 608 C CA . GLN A 1 81 ? -2.904 8.748 15.413 1.00 98.81 81 GLN A CA 1
ATOM 609 C C . GLN A 1 81 ? -3.070 7.311 14.929 1.00 98.81 81 GLN A C 1
ATOM 611 O O . GLN A 1 81 ? -3.911 6.543 15.409 1.00 98.81 81 GLN A O 1
ATOM 616 N N . PHE A 1 82 ? -2.197 6.944 13.994 1.00 98.88 82 PHE A N 1
ATOM 617 C CA . PHE A 1 82 ? -1.957 5.564 13.595 1.00 98.88 82 PHE A CA 1
ATOM 618 C C . PHE A 1 82 ? -0.464 5.343 13.354 1.00 98.88 82 PHE A C 1
ATOM 620 O O . PHE A 1 82 ? 0.173 6.077 12.595 1.00 98.88 82 PHE A O 1
ATOM 627 N N . THR A 1 83 ? 0.097 4.318 13.985 1.00 98.75 83 THR A N 1
ATOM 628 C CA . THR A 1 83 ? 1.457 3.851 13.728 1.00 98.75 83 THR A CA 1
ATOM 629 C C . THR A 1 83 ? 1.442 2.779 12.648 1.00 98.75 83 THR A C 1
ATOM 631 O O . THR A 1 83 ? 0.855 1.721 12.858 1.00 98.75 83 THR A O 1
ATOM 634 N N . ILE A 1 84 ? 2.142 3.014 11.534 1.00 98.69 84 ILE A N 1
ATOM 635 C CA . ILE A 1 84 ? 2.487 1.983 10.547 1.00 98.69 84 ILE A CA 1
ATOM 636 C C . ILE A 1 84 ? 3.597 1.120 11.167 1.00 98.69 84 ILE A C 1
ATOM 638 O O . ILE A 1 84 ? 4.723 1.609 11.323 1.00 98.69 84 ILE A O 1
ATOM 642 N N . PRO A 1 85 ? 3.327 -0.140 11.558 1.00 98.31 85 PRO A N 1
ATOM 643 C CA . PRO A 1 85 ? 4.319 -0.953 12.237 1.00 98.31 85 PRO A CA 1
ATOM 644 C C . PRO A 1 85 ? 5.176 -1.723 11.229 1.00 98.31 85 PRO A C 1
ATOM 646 O O . PRO A 1 85 ? 4.668 -2.461 10.382 1.00 98.31 85 PRO A O 1
ATOM 649 N N . THR A 1 86 ? 6.491 -1.606 11.372 1.00 97.75 86 THR A N 1
ATOM 650 C CA . THR A 1 86 ? 7.474 -2.387 10.615 1.00 97.75 86 THR A CA 1
ATOM 651 C C . THR A 1 86 ? 8.182 -3.392 11.524 1.00 97.75 86 THR A C 1
ATOM 653 O O . THR A 1 86 ? 8.001 -3.412 12.743 1.00 97.75 86 THR A O 1
ATOM 656 N N . THR A 1 87 ? 9.008 -4.246 10.932 1.00 96.38 87 THR A N 1
ATOM 657 C CA . THR A 1 87 ? 9.876 -5.190 11.644 1.00 96.38 87 THR A CA 1
ATOM 658 C C . THR A 1 87 ? 11.332 -4.998 11.211 1.00 96.38 87 THR A C 1
ATOM 660 O O . THR A 1 87 ? 11.687 -3.968 10.641 1.00 96.38 87 THR A O 1
ATOM 663 N N . THR A 1 88 ? 12.189 -5.984 11.466 1.00 92.31 88 THR A N 1
ATOM 664 C CA . THR A 1 88 ? 13.529 -6.036 10.875 1.00 92.31 88 THR A CA 1
ATOM 665 C C . THR A 1 88 ? 13.448 -6.315 9.377 1.00 92.31 88 THR A C 1
ATOM 667 O O . THR A 1 88 ? 12.663 -7.161 8.950 1.00 92.31 88 THR A O 1
ATOM 670 N N . GLY A 1 89 ? 14.3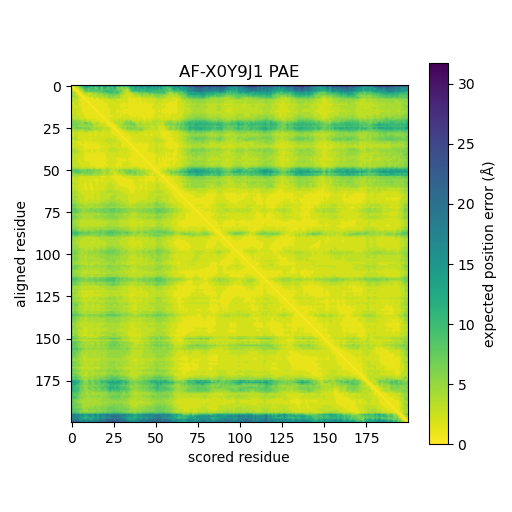06 -5.671 8.596 1.00 90.62 89 GLY A N 1
ATOM 671 C CA . GLY A 1 89 ? 14.362 -5.825 7.145 1.00 90.62 89 GLY A CA 1
ATOM 672 C C . GLY A 1 89 ? 14.643 -4.493 6.463 1.00 90.62 89 GLY A C 1
ATOM 673 O O . GLY A 1 89 ? 14.850 -3.479 7.129 1.00 90.62 89 GLY A O 1
ATOM 674 N N . THR A 1 90 ? 14.649 -4.510 5.134 1.00 94.88 90 THR A N 1
ATOM 675 C CA . THR A 1 90 ? 14.817 -3.302 4.326 1.00 94.88 90 THR A CA 1
ATOM 676 C C . THR A 1 90 ? 13.449 -2.712 4.024 1.00 94.88 90 THR A C 1
ATOM 678 O O . THR A 1 90 ? 12.647 -3.333 3.332 1.00 94.88 90 THR A O 1
ATOM 681 N N . TYR A 1 91 ? 13.207 -1.516 4.545 1.00 97.25 91 TYR A N 1
ATOM 682 C CA . TYR A 1 91 ? 12.058 -0.687 4.210 1.00 97.25 91 TYR A CA 1
ATOM 683 C C . TYR A 1 91 ? 12.570 0.553 3.484 1.00 97.25 91 TYR A C 1
ATOM 685 O O . TYR A 1 91 ? 13.590 1.122 3.878 1.00 97.25 91 TYR A O 1
ATOM 693 N N . LEU A 1 92 ? 11.870 0.955 2.433 1.00 97.25 92 LEU A N 1
ATOM 694 C CA . LEU A 1 92 ? 12.051 2.243 1.776 1.00 97.25 92 LEU A CA 1
ATOM 695 C C . LEU A 1 92 ? 10.724 2.592 1.120 1.00 97.25 92 LEU A C 1
ATOM 697 O O . LEU A 1 92 ? 10.474 2.200 -0.017 1.00 97.25 92 LEU A O 1
ATOM 701 N N . TYR A 1 93 ? 9.854 3.240 1.881 1.00 98.06 93 TYR A N 1
ATOM 702 C CA . TYR A 1 93 ? 8.476 3.458 1.472 1.00 98.06 93 TYR A CA 1
ATOM 703 C C . TYR A 1 93 ? 8.035 4.898 1.687 1.00 98.06 93 TYR A C 1
ATOM 705 O O . TYR A 1 93 ? 8.544 5.617 2.553 1.00 98.06 93 TYR A O 1
ATOM 713 N N . ASP A 1 94 ? 7.025 5.262 0.916 1.00 98.25 94 ASP A N 1
ATOM 714 C CA . ASP A 1 94 ? 6.288 6.504 1.045 1.00 98.25 94 ASP A CA 1
ATOM 715 C C . ASP A 1 94 ? 4.866 6.176 1.509 1.00 98.25 94 ASP A C 1
ATOM 717 O O . ASP A 1 94 ? 4.377 5.057 1.328 1.00 98.25 94 ASP A O 1
ATOM 721 N N . TYR A 1 95 ? 4.182 7.148 2.106 1.00 98.56 95 TYR A N 1
ATOM 722 C CA . TYR A 1 95 ? 2.747 7.050 2.343 1.00 98.56 95 TYR A CA 1
ATOM 723 C C . TYR A 1 95 ? 2.027 8.330 1.941 1.00 98.56 95 TYR A C 1
ATOM 725 O O . TYR A 1 95 ? 2.590 9.423 1.999 1.00 98.56 95 TYR A O 1
ATOM 733 N N . THR A 1 96 ? 0.748 8.185 1.610 1.00 98.31 96 THR A N 1
ATOM 734 C CA . THR A 1 96 ? -0.227 9.275 1.527 1.00 98.31 96 THR A CA 1
ATOM 735 C C . THR A 1 96 ? -1.492 8.899 2.290 1.00 98.31 96 THR A C 1
ATOM 737 O O . THR A 1 96 ? -1.791 7.716 2.469 1.00 98.31 96 THR A O 1
ATOM 740 N N . THR A 1 97 ? -2.241 9.890 2.759 1.00 98.44 97 THR A N 1
ATOM 741 C CA . THR A 1 97 ? -3.497 9.680 3.487 1.00 98.44 97 THR A CA 1
ATOM 742 C C . THR A 1 97 ? -4.679 10.343 2.787 1.00 98.44 97 THR A C 1
ATOM 744 O O . THR A 1 97 ? -4.522 11.289 2.013 1.00 98.44 97 THR A O 1
ATOM 747 N N . SER A 1 98 ? -5.895 9.885 3.092 1.00 97.88 98 SER A N 1
ATOM 748 C CA . SER A 1 98 ? -7.136 10.469 2.560 1.00 97.88 98 SER A CA 1
ATOM 749 C C . SER A 1 98 ? -7.374 11.927 2.974 1.00 97.88 98 SER A C 1
ATOM 751 O O . SER A 1 98 ? -8.175 12.607 2.339 1.00 97.88 98 SER A O 1
ATOM 753 N N . ASP A 1 99 ? -6.696 12.414 4.019 1.00 96.38 99 ASP A N 1
ATOM 754 C CA . ASP A 1 99 ? -6.718 13.817 4.453 1.00 96.38 99 ASP A CA 1
ATOM 755 C C . ASP A 1 99 ? -5.531 14.645 3.921 1.00 96.38 99 ASP A C 1
ATOM 757 O O . ASP A 1 99 ? -5.350 15.794 4.318 1.00 96.38 99 ASP A O 1
ATOM 761 N N . GLY A 1 100 ? -4.753 14.089 2.985 1.00 96.50 100 GLY A N 1
ATOM 762 C CA . GLY A 1 100 ? -3.736 14.819 2.227 1.00 96.50 100 GLY A CA 1
ATOM 763 C C . GLY A 1 100 ? -2.366 14.916 2.897 1.00 96.50 100 GLY A C 1
ATOM 764 O O . GLY A 1 100 ? -1.539 15.716 2.461 1.00 96.50 100 GLY A O 1
ATOM 765 N N . GLN A 1 101 ? -2.100 14.125 3.937 1.00 97.31 101 GLN A N 1
ATOM 766 C CA . GLN A 1 101 ? -0.763 14.012 4.514 1.00 97.31 101 GLN A CA 1
ATOM 767 C C . GLN A 1 101 ? 0.091 13.029 3.722 1.00 97.31 101 GLN A C 1
ATOM 769 O O . GLN A 1 101 ? -0.419 12.135 3.044 1.00 97.31 101 GLN A O 1
ATOM 774 N N . SER A 1 102 ? 1.407 13.173 3.848 1.00 98.00 102 SER A N 1
ATOM 775 C CA . SER A 1 102 ? 2.364 12.282 3.209 1.00 98.00 102 SER A CA 1
ATOM 776 C C . SER A 1 102 ? 3.663 12.174 3.996 1.00 98.00 102 SER A C 1
ATOM 778 O O . SER A 1 102 ? 4.076 13.128 4.656 1.00 98.00 102 SER A O 1
ATOM 780 N N . GLY A 1 103 ? 4.349 11.046 3.850 1.00 98.25 103 GLY A N 1
ATOM 781 C CA . GLY A 1 103 ? 5.737 10.868 4.269 1.00 98.25 103 GLY A CA 1
ATOM 782 C C . GLY A 1 103 ? 6.524 10.170 3.172 1.00 98.25 103 GLY A C 1
ATOM 783 O O . GLY A 1 103 ? 5.957 9.364 2.442 1.00 98.25 103 GLY A O 1
ATOM 784 N N . THR A 1 104 ? 7.811 10.488 3.049 1.00 98.19 104 THR A N 1
ATOM 785 C CA . THR A 1 104 ? 8.664 9.978 1.968 1.00 98.19 104 THR A CA 1
ATOM 786 C C . THR A 1 104 ? 9.974 9.405 2.493 1.00 98.19 104 THR A C 1
ATOM 788 O O . THR A 1 104 ? 10.545 9.959 3.437 1.00 98.19 104 THR A O 1
ATOM 791 N N . GLY A 1 105 ? 10.493 8.358 1.856 1.00 97.69 105 GLY A N 1
ATOM 792 C CA . GLY A 1 105 ? 11.807 7.779 2.136 1.00 97.69 105 GLY A CA 1
ATOM 793 C C . GLY A 1 105 ? 11.912 7.136 3.519 1.00 97.69 105 GLY A C 1
ATOM 794 O O . GLY A 1 105 ? 12.962 7.207 4.161 1.00 97.69 105 GLY A O 1
ATOM 795 N N . LEU A 1 106 ? 10.823 6.548 4.013 1.00 98.50 106 LEU A N 1
ATOM 796 C CA . LEU A 1 106 ? 10.757 5.963 5.347 1.00 98.50 106 LEU A CA 1
ATOM 797 C C . LEU A 1 106 ? 11.415 4.584 5.376 1.00 98.50 106 LEU A C 1
ATOM 799 O O . LEU A 1 106 ? 11.160 3.735 4.526 1.00 98.50 106 LEU A O 1
ATOM 803 N N . THR A 1 107 ? 12.225 4.344 6.406 1.00 98.12 107 THR A N 1
ATOM 804 C CA . THR A 1 107 ? 13.024 3.114 6.557 1.00 98.12 107 THR A CA 1
ATOM 805 C C . THR A 1 107 ? 12.630 2.264 7.766 1.00 98.12 107 THR A C 1
ATOM 807 O O . THR A 1 107 ? 13.275 1.264 8.075 1.00 98.12 107 THR A O 1
ATOM 810 N N . GLY A 1 108 ? 11.552 2.634 8.457 1.00 98.19 108 GLY A N 1
ATOM 811 C CA . GLY A 1 108 ? 11.048 1.928 9.628 1.00 98.19 108 GLY A CA 1
ATOM 812 C C . GLY A 1 108 ? 9.651 2.397 10.017 1.00 98.19 108 GLY A C 1
ATOM 813 O O . GLY A 1 108 ? 8.997 3.117 9.262 1.00 98.19 108 GLY A O 1
ATOM 814 N N . GLY A 1 109 ? 9.186 1.965 11.188 1.00 98.19 109 GLY A N 1
ATOM 815 C CA . GLY A 1 109 ? 7.862 2.305 11.693 1.00 98.19 109 GLY A CA 1
ATOM 816 C C . GLY A 1 109 ? 7.705 3.806 11.897 1.00 98.19 109 GLY A C 1
ATOM 817 O O . GLY A 1 109 ? 8.628 4.477 12.361 1.00 98.19 109 GLY A O 1
ATOM 818 N N . THR A 1 110 ? 6.531 4.327 11.556 1.00 98.56 110 THR A N 1
ATOM 819 C CA . THR A 1 110 ? 6.214 5.753 11.676 1.00 98.56 110 THR A CA 1
ATOM 820 C C . THR A 1 110 ? 4.830 5.948 12.275 1.00 98.56 110 THR A C 1
ATOM 822 O O . THR A 1 110 ? 3.938 5.133 12.041 1.00 98.56 110 THR A O 1
ATOM 825 N N . THR A 1 111 ? 4.638 7.028 13.030 1.00 98.75 111 THR A N 1
ATOM 826 C CA . THR A 1 111 ? 3.333 7.423 13.576 1.00 98.75 111 THR A CA 1
ATOM 827 C C . THR A 1 111 ? 2.821 8.644 12.834 1.00 98.75 111 THR A C 1
ATOM 829 O O . THR A 1 111 ? 3.454 9.698 12.854 1.00 98.75 111 THR A O 1
ATOM 832 N N . ILE A 1 112 ? 1.654 8.506 12.214 1.00 98.62 112 ILE A N 1
ATOM 833 C CA . ILE A 1 112 ? 0.929 9.593 11.557 1.00 98.62 112 ILE A CA 1
ATOM 834 C C . ILE A 1 112 ? 0.031 10.258 12.599 1.00 98.62 112 ILE A C 1
ATOM 836 O O . ILE A 1 112 ? -0.636 9.555 13.357 1.00 98.62 112 ILE A O 1
ATOM 840 N N . THR A 1 113 ? 0.010 11.593 12.637 1.00 98.50 113 THR A N 1
ATOM 841 C CA . THR A 1 113 ? -0.934 12.377 13.455 1.00 98.50 113 THR A CA 1
ATOM 842 C C . THR A 1 113 ? -1.912 13.089 12.538 1.00 98.50 113 THR A C 1
ATOM 844 O O . THR A 1 113 ? -1.518 13.955 11.767 1.00 98.50 113 THR A O 1
ATOM 847 N N . PHE A 1 114 ? -3.186 12.723 12.607 1.00 98.25 114 PHE A N 1
ATOM 848 C CA . PHE A 1 114 ? -4.234 13.253 11.749 1.00 98.25 114 PHE A CA 1
ATOM 849 C C . PHE A 1 114 ? -4.682 14.626 12.233 1.00 98.25 114 PHE A C 1
ATOM 851 O O . PHE A 1 114 ? -5.339 14.758 13.261 1.00 98.25 114 PHE A O 1
ATOM 858 N N . ALA A 1 115 ? -4.346 15.666 11.466 1.00 94.94 115 ALA A N 1
ATOM 859 C CA . ALA A 1 115 ? -4.659 17.054 11.816 1.00 94.94 115 ALA A CA 1
ATOM 860 C C . ALA A 1 115 ? -6.172 17.317 11.930 1.00 94.94 115 ALA A C 1
ATOM 862 O O . ALA A 1 115 ? -6.594 18.241 12.624 1.00 94.94 115 ALA A O 1
ATOM 863 N N . SER A 1 116 ? -6.987 16.487 11.273 1.00 94.19 116 SER A N 1
ATOM 864 C CA . SER A 1 116 ? -8.450 16.531 11.368 1.00 94.19 116 SER A CA 1
ATOM 865 C C . SER A 1 116 ? -9.002 15.891 12.656 1.00 94.19 116 SER A C 1
ATOM 867 O O . SER A 1 116 ? -10.203 15.983 12.906 1.00 94.19 116 SER A O 1
ATOM 869 N N . GLY A 1 117 ? -8.148 15.277 13.483 1.00 97.19 117 GLY A N 1
ATOM 870 C CA . GLY A 1 117 ? -8.495 14.641 14.751 1.00 97.19 117 GLY A CA 1
ATOM 871 C C . GLY A 1 117 ? -8.751 13.135 14.649 1.00 97.19 117 GLY A C 1
ATOM 872 O O . GLY A 1 117 ? -8.228 12.438 13.785 1.00 97.19 117 GLY A O 1
ATOM 873 N N . ALA A 1 118 ? -9.543 12.618 15.585 1.00 98.25 118 ALA A N 1
ATOM 874 C CA . ALA A 1 118 ? -10.000 11.233 15.570 1.00 98.25 118 ALA A CA 1
ATOM 875 C C . ALA A 1 118 ? -10.957 10.973 14.396 1.00 98.25 118 ALA A C 1
ATOM 877 O O . ALA A 1 118 ? -11.857 11.775 14.139 1.00 98.25 118 ALA A O 1
ATOM 878 N N . GLY A 1 119 ? -10.812 9.836 13.715 1.00 98.25 119 GLY A N 1
ATOM 879 C CA . GLY A 1 119 ? -11.635 9.525 12.553 1.00 98.25 119 GLY A CA 1
ATOM 880 C C . GLY A 1 119 ? -11.251 8.237 11.836 1.00 98.25 119 GLY A C 1
ATOM 881 O O . GLY A 1 119 ? -10.429 7.450 12.300 1.00 98.25 119 GLY A O 1
ATOM 882 N N . THR A 1 120 ? -11.887 8.019 10.685 1.00 98.69 120 THR A N 1
ATOM 883 C CA . THR A 1 120 ? -11.554 6.930 9.760 1.00 98.69 120 THR A CA 1
ATOM 884 C C . THR A 1 120 ? -10.771 7.490 8.583 1.00 98.69 120 THR A C 1
ATOM 886 O O . THR A 1 120 ? -11.197 8.470 7.973 1.00 98.69 120 THR A O 1
ATOM 889 N N . TYR A 1 121 ? -9.639 6.865 8.273 1.00 98.75 121 TYR A N 1
ATOM 890 C CA . TYR A 1 121 ? -8.709 7.317 7.247 1.00 98.75 121 TYR A CA 1
ATOM 891 C C . TYR A 1 121 ? -8.268 6.159 6.367 1.00 98.75 121 TYR A C 1
ATOM 893 O O . TYR A 1 121 ? -8.147 5.018 6.819 1.00 98.75 121 TYR A O 1
ATOM 901 N N . THR A 1 122 ? -7.962 6.485 5.117 1.00 98.69 122 THR A N 1
ATOM 902 C CA . THR A 1 122 ? -7.252 5.585 4.215 1.00 98.69 122 THR A CA 1
ATOM 903 C C . THR A 1 122 ? -5.779 5.971 4.183 1.00 98.69 122 THR A C 1
ATOM 905 O O . THR A 1 122 ? -5.462 7.153 4.056 1.00 98.69 122 THR A O 1
ATOM 908 N N . ILE A 1 123 ? -4.887 4.986 4.283 1.00 98.75 123 ILE A N 1
ATOM 909 C CA . ILE A 1 123 ? -3.434 5.155 4.158 1.00 98.75 123 ILE A CA 1
ATOM 910 C C . ILE A 1 123 ? -2.986 4.332 2.954 1.00 98.75 123 ILE A C 1
ATOM 912 O O . ILE A 1 123 ? -3.225 3.129 2.929 1.00 98.75 123 ILE A O 1
ATOM 916 N N . SER A 1 124 ? -2.347 4.968 1.975 1.00 98.44 124 SER A N 1
ATOM 917 C CA . SER A 1 124 ? -1.772 4.308 0.796 1.00 98.44 124 SER A CA 1
ATOM 918 C C . SER A 1 124 ? -0.253 4.323 0.900 1.00 98.44 124 SER A C 1
ATOM 920 O O . SER A 1 124 ? 0.323 5.392 1.091 1.00 98.44 124 SER A O 1
ATOM 922 N N . ILE A 1 125 ? 0.380 3.158 0.789 1.00 98.38 125 ILE A N 1
ATOM 923 C CA . ILE A 1 125 ? 1.822 2.944 0.942 1.00 98.38 125 ILE A CA 1
ATOM 924 C C . ILE A 1 125 ? 2.406 2.481 -0.396 1.00 98.38 125 ILE A C 1
ATOM 926 O O . ILE A 1 125 ? 1.875 1.559 -1.009 1.00 98.38 125 ILE A O 1
ATOM 930 N N . THR A 1 126 ? 3.501 3.096 -0.836 1.00 96.75 126 THR A N 1
ATOM 931 C CA . THR A 1 126 ? 4.235 2.738 -2.068 1.00 96.75 126 THR A CA 1
ATOM 932 C C . THR A 1 126 ? 5.722 2.557 -1.778 1.00 96.75 126 THR A C 1
ATOM 934 O O . THR A 1 126 ? 6.215 3.021 -0.748 1.00 96.75 126 THR A O 1
ATOM 937 N N . GLY A 1 127 ? 6.453 1.905 -2.678 1.00 94.44 127 GLY A N 1
ATOM 938 C CA . GLY A 1 127 ? 7.856 1.542 -2.502 1.00 94.44 127 GLY A CA 1
ATOM 939 C C . GLY A 1 127 ? 8.046 0.198 -1.792 1.00 94.44 127 GLY A C 1
ATOM 940 O O . GLY A 1 127 ? 7.171 -0.667 -1.766 1.00 94.44 127 GLY A O 1
ATOM 941 N N . VAL A 1 128 ? 9.219 0.008 -1.190 1.00 94.56 128 VAL A N 1
ATOM 942 C CA . VAL A 1 128 ? 9.636 -1.266 -0.592 1.00 94.56 128 VAL A CA 1
ATOM 943 C C . VAL A 1 128 ? 9.031 -1.427 0.806 1.00 94.56 128 VAL A C 1
ATOM 945 O O . VAL A 1 128 ? 9.562 -0.912 1.797 1.00 94.56 128 VAL A O 1
ATOM 948 N N . PHE A 1 129 ? 7.934 -2.188 0.887 1.00 96.50 129 PHE A N 1
ATOM 949 C CA . PHE A 1 129 ? 7.225 -2.501 2.132 1.00 96.50 129 PHE A CA 1
ATOM 950 C C . PHE A 1 129 ? 7.003 -4.024 2.294 1.00 96.50 129 PHE A C 1
ATOM 952 O O . PHE A 1 129 ? 5.940 -4.556 1.965 1.00 96.50 129 PHE A O 1
ATOM 959 N N . PRO A 1 130 ? 8.007 -4.769 2.799 1.00 95.19 130 PRO A N 1
ATOM 960 C CA . PRO A 1 130 ? 8.003 -6.234 2.756 1.00 95.19 130 PRO A CA 1
ATOM 961 C C . PRO A 1 130 ? 7.033 -6.891 3.745 1.00 95.19 130 PRO A C 1
ATOM 963 O O . PRO A 1 130 ? 6.586 -8.016 3.525 1.00 95.19 130 PRO A O 1
ATOM 966 N N . ARG A 1 131 ? 6.742 -6.243 4.877 1.00 96.38 131 ARG A N 1
ATOM 967 C CA . ARG A 1 131 ? 5.880 -6.819 5.914 1.00 96.38 131 ARG A CA 1
ATOM 968 C C . ARG A 1 131 ? 5.335 -5.745 6.842 1.00 96.38 131 ARG A C 1
ATOM 970 O O . ARG A 1 131 ? 6.115 -5.006 7.442 1.00 96.38 131 ARG A O 1
ATOM 977 N N . ILE A 1 132 ? 4.023 -5.720 7.044 1.00 97.94 132 ILE A N 1
ATOM 978 C CA . ILE A 1 132 ? 3.437 -5.058 8.214 1.00 97.94 132 ILE A CA 1
ATOM 979 C C . ILE A 1 132 ? 3.598 -5.987 9.417 1.00 97.94 132 ILE A C 1
ATOM 981 O O . ILE A 1 132 ? 3.509 -7.201 9.255 1.00 97.94 132 ILE A O 1
ATOM 985 N N . TYR A 1 133 ? 3.883 -5.476 10.615 1.00 98.06 133 TYR A N 1
ATOM 986 C CA . TYR A 1 133 ? 4.191 -6.358 11.749 1.00 98.06 133 TYR A CA 1
ATOM 987 C C . TYR A 1 133 ? 3.539 -5.916 13.058 1.00 98.06 133 TYR A C 1
ATOM 989 O O . TYR A 1 133 ? 4.171 -5.298 13.912 1.00 98.06 133 TYR A O 1
ATOM 997 N N . PHE A 1 134 ? 2.266 -6.272 13.237 1.00 98.56 134 PHE A N 1
ATOM 998 C CA . PHE A 1 134 ? 1.540 -5.997 14.479 1.00 98.56 134 PHE A CA 1
ATOM 999 C C . PHE A 1 134 ? 1.947 -6.927 15.622 1.00 98.56 134 PHE A C 1
ATOM 1001 O O . PHE A 1 134 ? 2.195 -6.452 16.729 1.00 98.56 134 PHE A O 1
ATOM 1008 N N . ASN A 1 135 ? 1.992 -8.246 15.384 1.00 97.88 135 ASN A N 1
ATOM 1009 C CA . ASN A 1 135 ? 2.340 -9.263 16.386 1.00 97.88 135 ASN A CA 1
ATOM 1010 C C . ASN A 1 135 ? 1.677 -9.048 17.771 1.00 97.88 135 ASN A C 1
ATOM 1012 O O . ASN A 1 135 ? 2.341 -9.017 18.808 1.00 97.88 135 ASN A O 1
ATOM 1016 N N . SER A 1 136 ? 0.356 -8.863 17.795 1.00 98.12 136 SER A N 1
ATOM 1017 C CA . SER A 1 136 ? -0.433 -8.565 19.003 1.00 98.12 136 SER A CA 1
ATOM 1018 C C . SER A 1 136 ? -0.043 -7.271 19.748 1.00 98.12 136 SER A C 1
ATOM 1020 O O . SER A 1 136 ? -0.558 -7.023 20.841 1.00 98.12 136 SER A O 1
ATOM 1022 N N . GLY A 1 137 ? 0.777 -6.395 19.165 1.00 97.31 137 GLY A N 1
ATOM 1023 C CA . GLY A 1 137 ? 1.176 -5.093 19.705 1.00 97.31 137 GLY A CA 1
ATOM 1024 C C . GLY A 1 137 ? 0.584 -3.896 18.954 1.00 97.31 137 GLY A C 1
ATOM 1025 O O . GLY A 1 137 ? -0.285 -4.048 18.095 1.00 97.31 137 GLY A O 1
ATOM 1026 N N . GLY A 1 138 ? 1.058 -2.703 19.314 1.00 98.00 138 GLY A N 1
ATOM 1027 C CA . GLY A 1 138 ? 0.784 -1.454 18.604 1.00 98.00 138 GLY A CA 1
ATOM 1028 C C . GLY A 1 138 ? -0.699 -1.116 18.432 1.00 98.00 138 GLY A C 1
ATOM 1029 O O . GLY A 1 138 ? -1.557 -1.471 19.246 1.00 98.00 138 GLY A O 1
ATOM 1030 N N . ASP A 1 139 ? -0.992 -0.483 17.302 1.00 98.62 139 ASP A N 1
ATOM 1031 C CA . ASP A 1 139 ? -2.318 -0.001 16.913 1.00 98.62 139 ASP A CA 1
ATOM 1032 C C . ASP A 1 139 ? -3.172 -1.059 16.200 1.00 98.62 139 ASP A C 1
ATOM 1034 O O . ASP A 1 139 ? -4.037 -0.742 15.388 1.00 98.62 139 ASP A O 1
ATOM 1038 N N . LYS A 1 140 ? -2.960 -2.344 16.497 1.00 98.56 140 LYS A N 1
ATOM 1039 C CA . LYS A 1 140 ? -3.618 -3.462 15.796 1.00 98.56 140 LYS A CA 1
ATOM 1040 C C . LYS A 1 140 ? -5.146 -3.400 15.744 1.00 98.56 140 LYS A C 1
ATOM 1042 O O . LYS A 1 140 ? -5.718 -3.948 14.810 1.00 98.56 140 LYS A O 1
ATOM 1047 N N . GLN A 1 141 ? -5.805 -2.772 16.726 1.00 98.62 141 GLN A N 1
ATOM 1048 C CA . GLN A 1 141 ? -7.270 -2.633 16.720 1.00 98.62 141 GLN A CA 1
ATOM 1049 C C . GLN A 1 141 ? -7.758 -1.427 15.921 1.00 98.62 141 GLN A C 1
ATOM 1051 O O . GLN A 1 141 ? -8.947 -1.346 15.634 1.00 98.62 141 GLN A O 1
ATOM 1056 N N . LYS A 1 142 ? -6.856 -0.518 15.541 1.00 98.81 142 LYS A N 1
ATOM 1057 C CA . LYS A 1 142 ? -7.169 0.608 14.662 1.00 98.81 142 LYS A CA 1
ATOM 1058 C C . LYS A 1 142 ? -7.259 0.181 13.201 1.00 98.81 142 LYS A C 1
ATOM 1060 O O . LYS A 1 142 ? -7.901 0.873 12.426 1.00 98.81 142 LYS A O 1
ATOM 1065 N N . LEU A 1 143 ? -6.658 -0.948 12.813 1.00 98.75 143 LEU A N 1
ATOM 1066 C CA . LEU A 1 143 ? -6.774 -1.490 11.458 1.00 98.75 143 LEU A CA 1
ATOM 1067 C C . LEU A 1 143 ? -8.141 -2.159 11.252 1.00 98.75 143 LEU A C 1
ATOM 1069 O O . LEU A 1 143 ? -8.437 -3.171 11.892 1.00 98.75 143 LEU A O 1
ATOM 1073 N N . LEU A 1 144 ? -8.936 -1.626 10.322 1.00 98.31 144 LEU A N 1
ATOM 1074 C CA . LEU A 1 144 ? -10.262 -2.152 9.994 1.00 98.31 144 LEU A CA 1
ATOM 1075 C C . LEU A 1 144 ? -10.254 -3.039 8.752 1.00 98.31 144 LEU A C 1
ATOM 1077 O O . LEU A 1 144 ? -10.948 -4.060 8.730 1.00 98.31 144 LEU A O 1
ATOM 1081 N N . ARG A 1 145 ? -9.519 -2.643 7.704 1.00 98.19 145 ARG A N 1
ATOM 1082 C CA . ARG A 1 145 ? -9.526 -3.321 6.397 1.00 98.19 145 ARG A CA 1
ATOM 1083 C C . ARG A 1 145 ? -8.185 -3.172 5.687 1.00 98.19 145 ARG A C 1
ATOM 1085 O O . ARG A 1 145 ? -7.547 -2.124 5.781 1.00 98.19 145 ARG A O 1
ATOM 1092 N N . VAL A 1 146 ? -7.804 -4.193 4.926 1.00 97.75 146 VAL A N 1
ATOM 1093 C CA . VAL A 1 146 ? -6.862 -4.039 3.805 1.00 97.75 146 VAL A CA 1
ATOM 1094 C C . VAL A 1 146 ? -7.714 -3.832 2.556 1.00 97.75 146 VAL A C 1
ATOM 1096 O O . VAL A 1 146 ? -8.536 -4.690 2.237 1.00 97.75 146 VAL A O 1
ATOM 1099 N N . LEU A 1 147 ? -7.586 -2.668 1.921 1.00 96.69 147 LEU A N 1
ATOM 1100 C CA . LEU A 1 147 ? -8.396 -2.260 0.767 1.00 96.69 147 LEU A CA 1
ATOM 1101 C C . LEU A 1 147 ? -7.743 -2.615 -0.572 1.00 96.69 147 LEU A C 1
ATOM 1103 O O . LEU A 1 147 ? -8.466 -2.862 -1.531 1.00 96.69 147 LEU A O 1
ATOM 1107 N N . GLU A 1 148 ? -6.412 -2.645 -0.622 1.00 95.06 148 GLU A N 1
ATOM 1108 C CA . GLU A 1 148 ? -5.612 -3.011 -1.799 1.00 95.06 148 GLU A CA 1
ATOM 1109 C C . GLU A 1 148 ? -4.278 -3.572 -1.288 1.00 95.06 148 GLU A C 1
ATOM 1111 O O . GLU A 1 148 ? -3.677 -2.976 -0.388 1.00 95.06 148 GLU A O 1
ATOM 1116 N N . TRP A 1 149 ? -3.833 -4.729 -1.781 1.00 94.81 149 TRP A N 1
ATOM 1117 C CA . TRP A 1 149 ? -2.508 -5.260 -1.439 1.00 94.81 149 TRP A CA 1
ATOM 1118 C C . TRP A 1 149 ? -1.412 -4.574 -2.245 1.00 94.81 149 TRP A C 1
ATOM 1120 O O . TRP A 1 149 ? -0.355 -4.272 -1.687 1.00 94.81 149 TRP A O 1
ATOM 1130 N N . GLY A 1 150 ? -1.656 -4.328 -3.533 1.00 92.62 150 GLY A N 1
ATOM 1131 C CA . GLY A 1 150 ? -0.673 -3.753 -4.443 1.00 92.62 150 GLY A CA 1
ATOM 1132 C C . GLY A 1 150 ? 0.678 -4.472 -4.362 1.00 92.62 150 GLY A C 1
ATOM 1133 O O . GLY A 1 150 ? 0.762 -5.701 -4.442 1.00 92.62 150 GLY A O 1
ATOM 1134 N N . ASP A 1 151 ? 1.746 -3.703 -4.144 1.00 90.62 151 ASP A N 1
ATOM 1135 C CA . ASP A 1 151 ? 3.115 -4.225 -4.028 1.00 90.62 151 ASP A CA 1
ATOM 1136 C C . ASP A 1 151 ? 3.533 -4.639 -2.606 1.00 90.62 151 ASP A C 1
ATOM 1138 O O . ASP A 1 151 ? 4.709 -4.906 -2.334 1.00 90.62 151 ASP A O 1
ATOM 1142 N N . TYR A 1 152 ? 2.568 -4.761 -1.689 1.00 94.62 152 TYR A N 1
ATOM 1143 C CA . TYR A 1 152 ? 2.810 -5.310 -0.360 1.00 94.62 152 TYR A CA 1
ATOM 1144 C C . TYR A 1 152 ? 3.515 -6.666 -0.433 1.00 94.62 152 TYR A C 1
ATOM 1146 O O . TYR A 1 152 ? 3.066 -7.602 -1.099 1.00 94.62 152 TYR A O 1
ATOM 1154 N N . GLY A 1 153 ? 4.599 -6.800 0.330 1.00 91.81 153 GLY A N 1
ATOM 1155 C CA . GLY A 1 153 ? 5.306 -8.069 0.447 1.00 91.81 153 GLY A CA 1
ATOM 1156 C C . GLY A 1 153 ? 6.087 -8.482 -0.796 1.00 91.81 153 GLY A C 1
ATOM 1157 O O . GLY A 1 153 ? 6.611 -9.596 -0.811 1.00 91.81 153 GLY A O 1
ATOM 1158 N N . PHE A 1 154 ? 6.224 -7.616 -1.805 1.00 90.44 154 PHE A N 1
ATOM 1159 C CA . PHE A 1 154 ? 7.069 -7.913 -2.955 1.00 90.44 154 PHE A CA 1
ATOM 1160 C C . PHE A 1 154 ? 8.504 -8.259 -2.516 1.00 90.44 154 PHE A C 1
ATOM 1162 O O . PHE A 1 154 ? 9.120 -7.567 -1.703 1.00 90.44 154 PHE A O 1
ATOM 1169 N N . GLY A 1 155 ? 9.021 -9.384 -3.019 1.00 87.12 155 GLY A N 1
ATOM 1170 C CA . GLY A 1 155 ? 10.336 -9.923 -2.653 1.00 87.12 155 GLY A CA 1
ATOM 1171 C C . GLY A 1 155 ? 10.432 -10.545 -1.250 1.00 87.12 155 GLY A C 1
ATOM 1172 O O . GLY A 1 155 ? 11.477 -11.103 -0.908 1.00 87.12 155 GLY A O 1
ATOM 1173 N N . ALA A 1 156 ? 9.373 -10.498 -0.436 1.00 91.25 156 ALA A N 1
ATOM 1174 C CA . ALA A 1 156 ? 9.349 -11.084 0.900 1.00 91.25 156 ALA A CA 1
ATOM 1175 C C . ALA A 1 156 ? 8.751 -12.498 0.883 1.00 91.25 156 ALA A C 1
ATOM 1177 O O . ALA A 1 156 ? 7.646 -12.725 0.404 1.00 91.25 156 ALA A O 1
ATOM 1178 N N . LEU A 1 157 ? 9.461 -13.457 1.481 1.00 92.44 157 LEU A N 1
ATOM 1179 C CA . LEU A 1 157 ? 9.001 -14.849 1.577 1.00 92.44 157 LEU A CA 1
ATOM 1180 C C . LEU A 1 157 ? 8.275 -15.168 2.894 1.00 92.44 157 LEU A C 1
ATOM 1182 O O . LEU A 1 157 ? 7.672 -16.236 3.009 1.00 92.44 157 LEU A O 1
ATOM 1186 N N . ASP A 1 158 ? 8.347 -14.270 3.882 1.00 94.69 158 ASP A N 1
ATOM 1187 C CA . ASP A 1 158 ? 7.884 -14.499 5.251 1.00 94.69 158 ASP A CA 1
ATOM 1188 C C . ASP A 1 158 ? 6.939 -13.394 5.751 1.00 94.69 158 ASP A C 1
ATOM 1190 O O . ASP A 1 158 ? 7.365 -12.274 6.032 1.00 94.69 158 ASP A O 1
ATOM 1194 N N . GLN A 1 159 ? 5.672 -13.752 5.959 1.00 96.06 159 GLN A N 1
ATOM 1195 C CA . GLN A 1 159 ? 4.589 -12.932 6.514 1.00 96.06 159 GLN A CA 1
ATOM 1196 C C . GLN A 1 159 ? 4.186 -13.357 7.938 1.00 96.06 159 GLN A C 1
ATOM 1198 O O . GLN A 1 159 ? 3.077 -13.075 8.405 1.00 96.06 159 GLN A O 1
ATOM 1203 N N . THR A 1 160 ? 5.080 -14.047 8.651 1.00 97.12 160 THR A N 1
ATOM 1204 C CA . THR A 1 160 ? 4.833 -14.522 10.015 1.00 97.12 160 THR A CA 1
ATOM 1205 C C . THR A 1 160 ? 4.372 -13.385 10.929 1.00 97.12 160 THR A C 1
ATOM 1207 O O . THR A 1 160 ? 5.036 -12.357 11.052 1.00 97.12 160 THR A O 1
ATOM 1210 N N . LEU A 1 161 ? 3.226 -13.591 11.590 1.00 97.88 161 LEU A N 1
ATOM 1211 C CA . LEU A 1 161 ? 2.620 -12.684 12.584 1.00 97.88 161 LEU A CA 1
ATOM 1212 C C . LEU A 1 161 ? 2.210 -11.288 12.065 1.00 97.88 161 LEU A C 1
ATOM 1214 O O . LEU A 1 161 ? 1.895 -10.424 12.889 1.00 97.88 161 LEU A O 1
ATOM 1218 N N . ALA A 1 162 ? 2.183 -11.064 10.745 1.00 97.69 162 ALA A N 1
ATOM 1219 C CA . ALA A 1 162 ? 2.013 -9.732 10.158 1.00 97.69 162 ALA A CA 1
ATOM 1220 C C . ALA A 1 162 ? 0.775 -8.979 10.682 1.00 97.69 162 ALA A C 1
ATOM 1222 O O . ALA A 1 162 ? 0.893 -7.879 11.222 1.00 97.69 162 ALA A O 1
ATOM 1223 N N . PHE A 1 163 ? -0.391 -9.626 10.630 1.00 98.06 163 PHE A N 1
ATOM 1224 C CA . PHE A 1 163 ? -1.688 -9.110 11.085 1.00 98.06 163 PHE A CA 1
ATOM 1225 C C . PHE A 1 163 ? -2.173 -9.797 12.371 1.00 98.06 163 PHE A C 1
ATOM 1227 O O . PHE A 1 163 ? -3.369 -9.809 12.682 1.00 98.06 163 PHE A O 1
ATOM 1234 N N . ARG A 1 164 ? -1.258 -10.405 13.141 1.00 98.31 164 ARG A N 1
ATOM 1235 C CA . ARG A 1 164 ? -1.645 -11.132 14.351 1.00 98.31 164 ARG A CA 1
ATOM 1236 C C . ARG A 1 164 ? -2.266 -10.183 15.379 1.00 98.31 164 ARG A C 1
ATOM 1238 O O . ARG A 1 164 ? -1.660 -9.179 15.759 1.00 98.31 164 ARG A O 1
ATOM 1245 N N . GLY A 1 165 ? -3.437 -10.555 15.890 1.00 98.31 165 GLY A N 1
ATOM 1246 C CA . GLY A 1 165 ? -4.160 -9.830 16.938 1.00 98.31 165 GLY A CA 1
ATOM 1247 C C . GLY A 1 165 ? -4.997 -8.649 16.444 1.00 98.31 165 GLY A C 1
ATOM 1248 O O . GLY A 1 165 ? -5.586 -7.953 17.276 1.00 98.31 165 GLY A O 1
ATOM 1249 N N . CYS A 1 166 ? -5.070 -8.409 15.132 1.00 98.38 166 CYS A N 1
ATOM 1250 C CA . CYS A 1 166 ? -5.943 -7.402 14.528 1.00 98.38 166 CYS A CA 1
ATOM 1251 C C . CYS A 1 166 ? -7.415 -7.841 14.611 1.00 98.38 166 CYS A C 1
ATOM 1253 O O . CYS A 1 166 ? -8.032 -8.193 13.612 1.00 98.38 166 CYS A O 1
ATOM 1255 N N . THR A 1 167 ? -7.997 -7.856 15.815 1.00 98.06 167 THR A N 1
ATOM 1256 C CA . THR A 1 167 ? -9.358 -8.382 16.040 1.00 98.06 167 THR A CA 1
ATOM 1257 C C . THR A 1 167 ? -10.447 -7.540 15.377 1.00 98.06 167 THR A C 1
ATOM 1259 O O . THR A 1 167 ? -11.558 -8.032 15.217 1.00 98.06 167 THR A O 1
ATOM 1262 N N . LYS A 1 168 ? -10.142 -6.296 14.985 1.00 98.12 168 LYS A N 1
ATOM 1263 C CA . LYS A 1 168 ? -11.037 -5.381 14.258 1.00 98.12 168 LYS A CA 1
ATOM 1264 C C . LYS A 1 168 ? -10.865 -5.421 12.734 1.00 98.12 168 LYS A C 1
ATOM 1266 O O . LYS A 1 168 ? -11.654 -4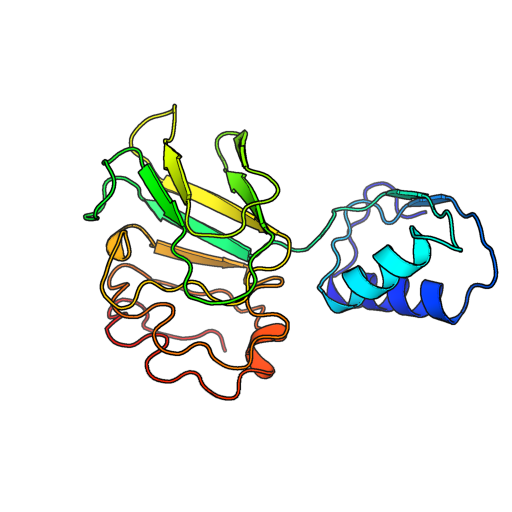.787 12.042 1.00 98.12 168 LYS A O 1
ATOM 1271 N N . LEU A 1 169 ? -9.903 -6.192 12.216 1.00 98.19 169 LEU A N 1
ATOM 1272 C CA . LEU A 1 169 ? -9.753 -6.421 10.781 1.00 98.19 169 LEU A CA 1
ATOM 1273 C C . LEU A 1 169 ? -10.932 -7.264 10.282 1.00 98.19 169 LEU A C 1
ATOM 1275 O O . LEU A 1 169 ? -11.112 -8.396 10.727 1.00 98.19 169 LEU A O 1
ATOM 1279 N N . THR A 1 170 ? -11.737 -6.703 9.384 1.00 96.94 170 THR A N 1
ATOM 1280 C CA . THR A 1 170 ? -12.992 -7.309 8.901 1.00 96.94 170 THR A CA 1
ATOM 1281 C C . THR A 1 170 ? -12.886 -7.881 7.493 1.00 96.94 170 THR A C 1
ATOM 1283 O O . THR A 1 170 ? -13.558 -8.860 7.178 1.00 96.94 170 THR A O 1
ATOM 1286 N N . SER A 1 171 ? -12.034 -7.299 6.648 1.00 96.00 171 SER A N 1
ATOM 1287 C CA . SER A 1 171 ? -11.811 -7.754 5.277 1.00 96.00 171 SER A CA 1
ATOM 1288 C C . SER A 1 171 ? -10.382 -7.477 4.829 1.00 96.00 171 SER A C 1
ATOM 1290 O O . SER A 1 171 ? -9.759 -6.506 5.270 1.00 96.00 171 SER A O 1
ATOM 1292 N N . VAL A 1 172 ? -9.904 -8.283 3.889 1.00 95.75 172 VAL A N 1
ATOM 1293 C CA . VAL A 1 172 ? -8.695 -8.012 3.109 1.00 95.75 172 VAL A CA 1
ATOM 1294 C C . VAL A 1 172 ? -9.034 -8.061 1.624 1.00 95.75 172 VAL A C 1
ATOM 1296 O O . VAL A 1 172 ? -10.033 -8.678 1.267 1.00 95.75 172 VAL A O 1
ATOM 1299 N N . ALA A 1 173 ? -8.246 -7.382 0.799 1.00 93.50 173 ALA A N 1
ATOM 1300 C CA . ALA A 1 173 ? -8.478 -7.271 -0.635 1.00 93.50 173 ALA A CA 1
ATOM 1301 C C . ALA A 1 173 ? -8.095 -8.546 -1.402 1.00 93.50 173 ALA A C 1
ATOM 1303 O O . ALA A 1 173 ? -7.317 -9.362 -0.902 1.00 93.50 173 ALA A O 1
ATOM 1304 N N . ASP A 1 174 ? -8.634 -8.687 -2.613 1.00 90.25 174 ASP A N 1
ATOM 1305 C CA . ASP A 1 174 ? -8.533 -9.895 -3.444 1.00 90.25 174 ASP A CA 1
ATOM 1306 C C . ASP A 1 174 ? -7.327 -9.859 -4.410 1.00 90.25 174 ASP A C 1
ATOM 1308 O O . ASP A 1 174 ? -7.013 -10.853 -5.061 1.00 90.25 174 ASP A O 1
ATOM 1312 N N . ASP A 1 175 ? -6.627 -8.726 -4.515 1.00 88.44 175 ASP A N 1
ATOM 1313 C CA . ASP A 1 175 ? -5.480 -8.509 -5.404 1.00 88.44 175 ASP A CA 1
ATOM 1314 C C . ASP A 1 175 ? -4.186 -9.133 -4.846 1.00 88.44 175 ASP A C 1
ATOM 1316 O O . ASP A 1 175 ? -3.217 -8.461 -4.513 1.00 88.44 175 ASP A O 1
ATOM 1320 N N . THR A 1 176 ? -4.157 -10.458 -4.712 1.00 80.88 176 THR A N 1
ATOM 1321 C CA . THR A 1 176 ? -3.116 -11.185 -3.966 1.00 80.88 176 THR A CA 1
ATOM 1322 C C . THR A 1 176 ? -1.891 -11.601 -4.794 1.00 80.88 176 THR A C 1
ATOM 1324 O O . THR A 1 176 ? -1.193 -12.545 -4.411 1.00 80.88 176 THR A O 1
ATOM 1327 N N . ASP A 1 177 ? -1.606 -10.938 -5.919 1.00 75.81 177 ASP A N 1
ATOM 1328 C CA . ASP A 1 177 ? -0.580 -11.361 -6.893 1.00 75.81 177 ASP A CA 1
ATOM 1329 C C . ASP A 1 177 ? 0.790 -11.626 -6.238 1.00 75.81 177 ASP A C 1
ATOM 1331 O O . ASP A 1 177 ? 1.407 -12.669 -6.471 1.00 75.81 177 ASP A O 1
ATOM 1335 N N . ASN A 1 178 ? 1.231 -10.737 -5.342 1.00 78.19 178 ASN A N 1
ATOM 1336 C CA . ASN A 1 178 ? 2.508 -10.864 -4.629 1.00 78.19 178 ASN A CA 1
ATOM 1337 C C . ASN A 1 178 ? 2.452 -11.829 -3.435 1.00 78.19 178 ASN A C 1
ATOM 1339 O O . ASN A 1 178 ? 3.471 -12.403 -3.042 1.00 78.19 178 ASN A O 1
ATOM 1343 N N . LEU A 1 179 ? 1.265 -12.058 -2.870 1.00 81.06 179 LEU A N 1
ATOM 1344 C CA . LEU A 1 179 ? 1.093 -12.975 -1.745 1.00 81.06 179 LEU A CA 1
ATOM 1345 C C . LEU A 1 179 ? 1.189 -14.441 -2.170 1.00 81.06 179 LEU A C 1
ATOM 1347 O O . LEU A 1 179 ? 1.544 -15.279 -1.350 1.00 81.06 179 LEU A O 1
ATOM 1351 N N . ASN A 1 180 ? 0.971 -14.762 -3.447 1.00 80.94 180 ASN A N 1
ATOM 1352 C CA . ASN A 1 180 ? 1.150 -16.122 -3.969 1.00 80.94 180 ASN A CA 1
ATOM 1353 C C . ASN A 1 180 ? 2.608 -16.621 -3.896 1.00 80.94 180 ASN A C 1
ATOM 1355 O O . ASN A 1 180 ? 2.856 -17.819 -4.029 1.00 80.94 180 ASN A O 1
ATOM 1359 N N . LEU A 1 181 ? 3.572 -15.718 -3.682 1.00 82.75 181 LEU A N 1
ATOM 1360 C CA . LEU A 1 181 ? 5.002 -16.030 -3.599 1.00 82.75 181 LEU A CA 1
ATOM 1361 C C . LEU A 1 181 ? 5.485 -16.306 -2.165 1.00 82.75 181 LEU A C 1
ATOM 1363 O O . LEU A 1 181 ? 6.624 -16.741 -1.972 1.00 82.75 181 LEU A O 1
ATOM 1367 N N . ILE A 1 182 ? 4.650 -16.060 -1.149 1.00 89.00 182 ILE A N 1
ATOM 1368 C CA . ILE A 1 182 ? 5.043 -16.244 0.252 1.00 89.00 1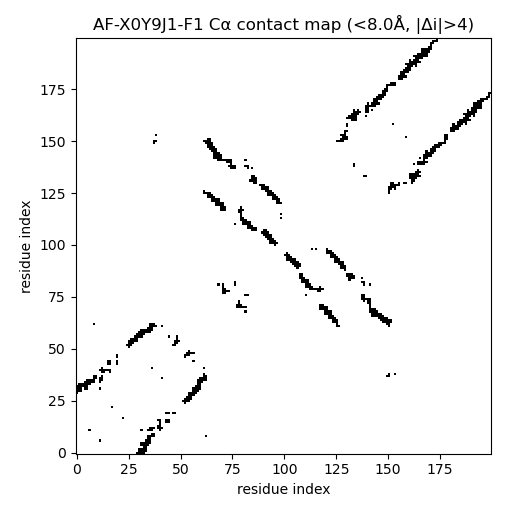82 ILE A CA 1
ATOM 1369 C C . ILE A 1 182 ? 5.166 -17.736 0.572 1.00 89.00 182 ILE A C 1
ATOM 1371 O O . ILE A 1 182 ? 4.301 -18.545 0.244 1.00 89.00 182 ILE A O 1
ATOM 1375 N N . THR A 1 183 ? 6.242 -18.114 1.259 1.00 93.62 183 THR A N 1
ATOM 1376 C CA . THR A 1 183 ? 6.481 -19.513 1.667 1.00 93.62 183 THR A CA 1
ATOM 1377 C C . THR A 1 183 ? 6.217 -19.735 3.149 1.00 93.62 183 THR A C 1
ATOM 1379 O O . THR A 1 183 ? 6.004 -20.866 3.582 1.00 93.62 183 THR A O 1
ATOM 1382 N N . ASN A 1 184 ? 6.182 -18.656 3.934 1.00 95.06 184 ASN A N 1
ATOM 1383 C CA . ASN A 1 184 ? 5.847 -18.697 5.343 1.00 95.06 184 ASN A CA 1
ATOM 1384 C C . ASN A 1 184 ? 4.795 -17.633 5.684 1.00 95.06 184 ASN A C 1
ATOM 1386 O O . ASN A 1 184 ? 5.092 -16.447 5.748 1.00 95.06 184 ASN A O 1
ATOM 1390 N N . ALA A 1 185 ? 3.564 -18.069 5.944 1.00 94.25 185 ALA A N 1
ATOM 1391 C CA . ALA A 1 185 ? 2.471 -17.224 6.434 1.00 94.25 185 ALA A CA 1
ATOM 1392 C C . ALA A 1 185 ? 2.052 -17.615 7.864 1.00 94.25 185 ALA A C 1
ATOM 1394 O O . ALA A 1 185 ? 0.889 -17.466 8.259 1.00 94.25 185 ALA A O 1
ATOM 1395 N N . GLN A 1 186 ? 2.979 -18.172 8.656 1.00 96.81 186 GLN A N 1
ATOM 1396 C CA . GLN A 1 186 ? 2.673 -18.707 9.977 1.00 96.81 186 GLN A CA 1
ATOM 1397 C C . GLN A 1 186 ? 2.012 -17.639 10.852 1.00 96.81 186 GLN A C 1
ATOM 1399 O O . GLN A 1 186 ? 2.590 -16.602 11.173 1.00 96.81 186 GLN A O 1
ATOM 1404 N N . ARG A 1 187 ? 0.780 -17.924 11.293 1.00 96.75 187 ARG A N 1
ATOM 1405 C CA . ARG A 1 187 ? 0.024 -17.044 12.197 1.00 96.75 187 ARG A CA 1
ATOM 1406 C C . ARG A 1 187 ? -0.182 -15.626 11.639 1.00 96.75 187 ARG A C 1
ATOM 1408 O O . ARG A 1 187 ? -0.418 -14.721 12.434 1.00 96.75 187 ARG A O 1
ATOM 1415 N N . MET A 1 188 ? -0.124 -15.436 10.315 1.00 95.75 188 MET A N 1
ATOM 1416 C CA . MET A 1 188 ? -0.287 -14.127 9.664 1.00 95.75 188 MET A CA 1
ATOM 1417 C C . MET A 1 188 ? -1.557 -13.416 10.145 1.00 95.75 188 MET A C 1
ATOM 1419 O O . MET A 1 188 ? -1.478 -12.268 10.561 1.00 95.75 188 MET A O 1
ATOM 1423 N N . PHE A 1 189 ? -2.683 -14.135 10.200 1.00 96.56 189 PHE A N 1
ATOM 1424 C CA . PHE A 1 189 ? -3.980 -13.647 10.691 1.00 96.56 189 PHE A CA 1
ATOM 1425 C C . PHE A 1 189 ? -4.419 -14.311 12.009 1.00 96.56 189 PHE A C 1
ATOM 1427 O O . PHE A 1 189 ? -5.605 -14.368 12.332 1.00 96.56 189 PHE A O 1
ATOM 1434 N N . MET A 1 190 ? -3.483 -14.861 12.792 1.00 97.19 190 MET A N 1
ATOM 1435 C CA . MET A 1 190 ? -3.826 -15.431 14.101 1.00 97.19 190 MET A CA 1
ATOM 1436 C C . MET A 1 190 ? -4.473 -14.355 14.982 1.00 97.19 190 MET A C 1
ATOM 1438 O O . MET A 1 190 ? -3.995 -13.229 15.018 1.00 97.19 190 MET A O 1
ATOM 1442 N N . GLU A 1 191 ? -5.540 -14.694 15.708 1.00 97.19 191 GLU A N 1
ATOM 1443 C CA . GLU A 1 191 ? -6.302 -13.743 16.541 1.00 97.19 191 GLU A CA 1
ATOM 1444 C C . GLU A 1 191 ? -6.980 -12.591 15.753 1.00 97.19 191 GLU A C 1
ATOM 1446 O O . GLU A 1 191 ? -7.503 -11.667 16.371 1.00 97.19 191 GLU A O 1
ATOM 1451 N N . ALA A 1 192 ? -7.046 -12.628 14.415 1.00 96.56 192 ALA A N 1
ATOM 1452 C CA . ALA A 1 192 ? -7.855 -11.694 13.620 1.00 96.56 192 ALA A CA 1
ATOM 1453 C C . ALA A 1 192 ? -9.328 -12.145 13.590 1.00 96.56 192 ALA A C 1
ATOM 1455 O O . ALA A 1 192 ? -9.858 -12.576 12.572 1.00 96.56 192 ALA A O 1
ATOM 1456 N N . THR A 1 193 ? -9.989 -12.115 14.748 1.00 96.00 193 THR A N 1
ATOM 1457 C CA . THR A 1 193 ? -11.281 -12.794 14.972 1.00 96.00 193 THR A CA 1
ATOM 1458 C C . THR A 1 193 ? -12.467 -12.243 14.180 1.00 96.00 193 THR A C 1
ATOM 1460 O O . THR A 1 193 ? -13.484 -12.925 14.115 1.00 96.00 193 THR A O 1
ATOM 1463 N N . SER A 1 194 ? -12.370 -11.035 13.615 1.00 96.19 194 SER A N 1
ATOM 1464 C CA . SER A 1 194 ? -13.425 -10.454 12.766 1.00 96.19 194 SER A CA 1
ATOM 1465 C C . SE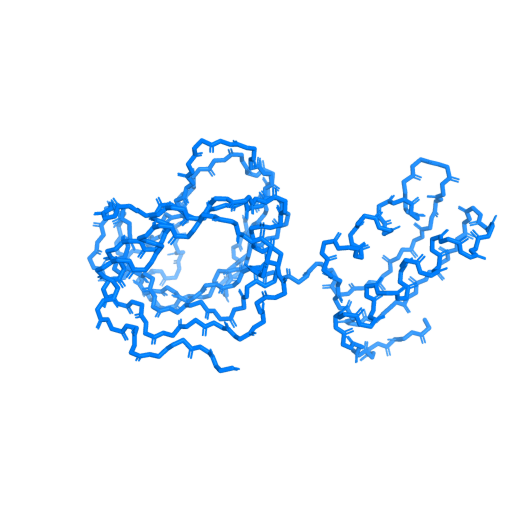R A 1 194 ? -13.219 -10.711 11.269 1.00 96.19 194 SER A C 1
ATOM 1467 O O . SER A 1 194 ? -14.063 -10.315 10.468 1.00 96.19 194 SER A O 1
ATOM 1469 N N . LEU A 1 195 ? -12.124 -11.375 10.882 1.00 93.25 195 LEU A N 1
ATOM 1470 C CA . LEU A 1 195 ? -11.849 -11.750 9.500 1.00 93.25 195 LEU A CA 1
ATOM 1471 C C . LEU A 1 195 ? -12.477 -13.125 9.230 1.00 93.25 195 LEU A C 1
ATOM 1473 O O . LEU A 1 195 ? -11.875 -14.162 9.504 1.00 93.25 195 LEU A O 1
ATOM 1477 N N . PHE A 1 196 ? -13.723 -13.133 8.751 1.00 80.69 196 PHE A N 1
ATOM 1478 C CA . PHE A 1 196 ? -14.531 -14.359 8.627 1.00 80.69 196 PHE A CA 1
ATOM 1479 C C . PHE A 1 196 ? -14.374 -15.101 7.296 1.00 80.69 196 PHE A C 1
ATOM 1481 O O . PHE A 1 196 ? -14.731 -16.274 7.201 1.00 80.69 196 PHE A O 1
ATOM 1488 N N . SER A 1 197 ? -13.830 -14.444 6.278 1.00 76.44 197 SER A N 1
ATOM 1489 C CA . SER A 1 197 ? -13.501 -15.058 4.997 1.00 76.44 197 SER A CA 1
ATOM 1490 C C . SER A 1 197 ? -12.284 -14.368 4.408 1.00 76.44 197 SER A C 1
ATOM 1492 O O . SER A 1 197 ? -12.148 -13.147 4.506 1.00 76.44 197 SER A O 1
ATOM 1494 N N . LEU A 1 198 ? -11.415 -15.158 3.789 1.00 74.19 198 LEU A N 1
ATOM 1495 C CA . LEU A 1 198 ? -10.456 -14.619 2.841 1.00 74.19 198 LEU A CA 1
ATOM 1496 C C . LEU A 1 198 ? -11.151 -14.456 1.479 1.00 74.19 198 LEU A C 1
ATOM 1498 O O . LEU A 1 198 ? -12.111 -15.188 1.212 1.00 74.19 198 LEU A O 1
ATOM 1502 N N . PRO A 1 199 ? -10.686 -13.507 0.657 1.00 69.88 199 PRO A N 1
ATOM 1503 C CA . PRO A 1 199 ? -10.976 -13.454 -0.771 1.00 69.88 199 PRO A CA 1
ATOM 1504 C C . PRO A 1 199 ? -10.987 -14.839 -1.421 1.00 69.88 199 PRO A C 1
ATOM 1506 O O . PRO A 1 199 ? -10.156 -15.684 -1.072 1.00 69.88 199 PRO A O 1
ATOM 1509 N N . THR A 1 200 ? -11.922 -15.070 -2.340 1.00 57.62 200 THR A N 1
ATOM 1510 C CA . THR A 1 200 ? -11.982 -16.297 -3.157 1.00 57.62 200 THR A CA 1
ATOM 1511 C C . THR A 1 200 ? -11.144 -16.186 -4.411 1.00 57.62 200 THR A C 1
ATOM 1513 O O . THR A 1 200 ? -11.248 -15.120 -5.054 1.00 57.62 200 THR A O 1
#

Nearest PDB structures (foldseek):
  3dsd-assembly1_B  TM=5.693E-01  e=8.496E+00  Pyrococcus furiosus
  2eg3-assembly1_A  TM=3.678E-01  e=6.103E+00  Thermus thermophilus HB8
  3vs9-assembly3_D  TM=3.492E-01  e=5.713E+00  Azotobacter vinelandii DJ